Protein AF-A0A4Q7PKP4-F1 (afdb_monomer_lite)

pLDDT: mean 86.62, std 15.77, range [41.41, 98.0]

Structure (mmCIF, N/CA/C/O backbone):
data_AF-A0A4Q7PKP4-F1
#
_entry.id   AF-A0A4Q7PKP4-F1
#
loop_
_atom_site.group_PDB
_atom_site.id
_atom_site.type_symbol
_atom_site.label_atom_id
_atom_site.label_alt_id
_atom_site.label_comp_id
_atom_site.label_asym_id
_atom_site.label_entity_id
_atom_site.label_seq_id
_atom_site.pdbx_PDB_ins_code
_atom_site.Cartn_x
_atom_site.Cartn_y
_atom_site.Cartn_z
_atom_site.occupancy
_atom_site.B_iso_or_equiv
_atom_site.auth_seq_id
_atom_site.auth_comp_id
_atom_site.auth_asym_id
_atom_site.auth_atom_id
_atom_site.pdbx_PDB_model_num
ATOM 1 N N . MET A 1 1 ? 0.059 5.596 -36.712 1.00 42.56 1 MET A N 1
ATOM 2 C CA . MET A 1 1 ? 1.389 6.181 -36.390 1.00 42.56 1 MET A CA 1
ATOM 3 C C . MET A 1 1 ? 2.326 5.126 -35.815 1.00 42.56 1 MET A C 1
ATOM 5 O O . MET A 1 1 ? 3.398 4.947 -36.367 1.00 42.56 1 MET A O 1
ATOM 9 N N . LEU A 1 2 ? 1.891 4.383 -34.790 1.00 41.69 2 LEU A N 1
ATOM 10 C CA . LEU A 1 2 ? 2.571 3.177 -34.296 1.00 41.69 2 LEU A CA 1
ATOM 11 C C . LEU A 1 2 ? 2.697 2.098 -35.387 1.00 41.69 2 LEU A C 1
ATOM 13 O O . LEU A 1 2 ? 3.780 1.570 -35.583 1.00 41.69 2 LEU A O 1
ATOM 17 N N . GLU A 1 3 ? 1.641 1.893 -36.182 1.00 41.41 3 GLU A N 1
ATOM 18 C CA . GLU A 1 3 ? 1.664 1.049 -37.390 1.00 41.41 3 GLU A CA 1
ATOM 19 C C . GLU A 1 3 ? 2.780 1.418 -38.365 1.00 41.41 3 GLU A C 1
ATOM 21 O O . GLU A 1 3 ? 3.534 0.542 -38.739 1.00 41.41 3 GLU A O 1
ATOM 26 N N . ASN A 1 4 ? 2.958 2.698 -38.712 1.00 45.81 4 ASN A N 1
ATOM 27 C CA . ASN A 1 4 ? 4.001 3.122 -39.658 1.00 45.81 4 ASN A CA 1
ATOM 28 C C . ASN A 1 4 ? 5.421 2.937 -39.102 1.00 45.81 4 ASN A C 1
ATOM 30 O O . ASN A 1 4 ? 6.324 2.585 -39.850 1.00 45.81 4 ASN A O 1
ATOM 34 N N . ILE A 1 5 ? 5.614 3.158 -37.796 1.00 47.78 5 ILE A N 1
ATOM 35 C CA . ILE A 1 5 ? 6.903 2.931 -37.124 1.00 47.78 5 ILE A CA 1
ATOM 36 C C . ILE A 1 5 ? 7.214 1.438 -37.104 1.00 47.78 5 ILE A C 1
ATOM 38 O O . ILE A 1 5 ? 8.327 1.039 -37.418 1.00 47.78 5 ILE A O 1
ATOM 42 N N . LEU A 1 6 ? 6.218 0.608 -36.794 1.00 47.38 6 LEU A N 1
ATOM 43 C CA . LEU A 1 6 ? 6.346 -0.842 -36.813 1.00 47.38 6 LEU A CA 1
ATOM 44 C C . LEU A 1 6 ? 6.511 -1.391 -38.230 1.00 47.38 6 LEU A C 1
ATOM 46 O O . LEU A 1 6 ? 7.248 -2.354 -38.376 1.00 47.38 6 LEU A O 1
ATOM 50 N N . ASP A 1 7 ? 5.912 -0.774 -39.253 1.00 46.78 7 ASP A N 1
ATOM 51 C CA . ASP A 1 7 ? 6.051 -1.147 -40.667 1.00 46.78 7 ASP A CA 1
ATOM 52 C C . ASP A 1 7 ? 7.456 -0.839 -41.213 1.00 46.78 7 ASP A C 1
ATOM 54 O O . ASP A 1 7 ? 8.053 -1.689 -41.877 1.00 46.78 7 ASP A O 1
ATOM 58 N N . ASP A 1 8 ? 8.030 0.328 -40.896 1.00 43.38 8 ASP A N 1
ATOM 59 C CA . ASP A 1 8 ? 9.410 0.687 -41.279 1.00 43.38 8 ASP A CA 1
ATOM 60 C C . ASP A 1 8 ? 10.459 -0.170 -40.548 1.00 43.38 8 ASP A C 1
ATOM 62 O O . ASP A 1 8 ? 11.489 -0.552 -41.117 1.00 43.38 8 ASP A O 1
ATOM 66 N N . ILE A 1 9 ? 10.167 -0.528 -39.297 1.00 48.44 9 ILE A N 1
ATOM 67 C CA . ILE A 1 9 ? 10.961 -1.434 -38.460 1.00 48.44 9 ILE A CA 1
ATOM 68 C C . ILE A 1 9 ? 10.825 -2.887 -38.974 1.00 48.44 9 ILE A C 1
ATOM 70 O O . ILE A 1 9 ? 11.835 -3.585 -39.116 1.00 48.44 9 ILE A O 1
ATOM 74 N N . ASN A 1 10 ? 9.620 -3.318 -39.374 1.00 47.72 10 ASN A N 1
ATOM 75 C CA . ASN A 1 10 ? 9.325 -4.628 -39.978 1.00 47.72 10 ASN A CA 1
ATOM 76 C C . ASN A 1 10 ? 10.047 -4.851 -41.302 1.00 47.72 10 ASN A C 1
ATOM 78 O O . ASN A 1 10 ? 10.617 -5.919 -41.519 1.00 47.72 10 ASN A O 1
ATOM 82 N N . ARG A 1 11 ? 10.017 -3.856 -42.197 1.00 47.25 11 ARG A N 1
ATOM 83 C CA . ARG A 1 11 ? 10.524 -4.000 -43.571 1.00 47.25 11 ARG A CA 1
ATOM 84 C C . ARG A 1 11 ? 12.028 -4.247 -43.641 1.00 47.25 11 ARG A C 1
ATOM 86 O O . ARG A 1 11 ? 12.490 -4.778 -44.645 1.00 47.25 11 ARG A O 1
ATOM 93 N N . ASN A 1 12 ? 12.777 -3.905 -42.590 1.00 43.19 12 ASN A N 1
ATOM 94 C CA . ASN A 1 12 ? 14.235 -4.001 -42.597 1.00 43.19 12 ASN A CA 1
ATOM 95 C C . ASN A 1 12 ? 14.824 -5.029 -41.617 1.00 43.19 12 ASN A C 1
ATOM 97 O O . ASN A 1 12 ? 15.944 -5.479 -41.856 1.00 43.19 12 ASN A O 1
ATOM 101 N N . LEU A 1 13 ? 14.136 -5.415 -40.529 1.00 43.78 13 LEU A N 1
ATOM 102 C CA . LEU A 1 13 ? 14.801 -6.136 -39.428 1.00 43.78 13 LEU A CA 1
ATOM 103 C C . LEU A 1 13 ? 13.995 -7.240 -38.711 1.00 43.78 13 LEU A C 1
ATOM 105 O O . LEU A 1 13 ? 14.621 -8.017 -37.980 1.00 43.78 13 LEU A O 1
ATOM 109 N N . PHE A 1 14 ? 12.671 -7.373 -38.894 1.00 46.88 14 PHE A N 1
ATOM 110 C CA . PHE A 1 14 ? 11.849 -8.271 -38.058 1.00 46.88 14 PHE A CA 1
ATOM 111 C C . PHE A 1 14 ? 11.034 -9.296 -38.831 1.00 46.88 14 PHE A C 1
ATOM 113 O O . PHE A 1 14 ? 10.390 -9.004 -39.830 1.00 46.88 14 PHE A O 1
ATOM 120 N N . HIS A 1 15 ? 11.061 -10.533 -38.332 1.00 46.03 15 HIS A N 1
ATOM 121 C CA . HIS A 1 15 ? 10.101 -11.548 -38.730 1.00 46.03 15 HIS A CA 1
ATOM 122 C C . HIS A 1 15 ? 8.692 -11.097 -38.311 1.00 46.03 15 HIS A C 1
ATOM 124 O O . HIS A 1 15 ? 8.481 -10.668 -37.178 1.00 46.03 15 HIS A O 1
ATOM 130 N N . ILE A 1 16 ? 7.770 -11.244 -39.262 1.00 43.81 16 ILE A N 1
ATOM 131 C CA . ILE A 1 16 ? 6.377 -10.768 -39.372 1.00 43.81 16 ILE A CA 1
ATOM 132 C C . ILE A 1 16 ? 5.520 -10.884 -38.088 1.00 43.81 16 ILE A C 1
ATOM 134 O O . ILE A 1 16 ? 4.600 -10.100 -37.875 1.00 43.81 16 ILE A O 1
ATOM 138 N N . ASP A 1 17 ? 5.869 -11.797 -37.187 1.00 47.69 17 ASP A N 1
ATOM 139 C CA . ASP A 1 17 ? 5.036 -12.243 -36.068 1.00 47.69 17 ASP A CA 1
ATOM 140 C C . ASP A 1 17 ? 4.941 -11.242 -34.891 1.00 47.69 17 ASP A C 1
ATOM 142 O O . ASP A 1 17 ? 4.006 -11.294 -34.097 1.00 47.69 17 ASP A O 1
ATOM 146 N N . ALA A 1 18 ? 5.897 -10.314 -34.743 1.00 45.72 18 ALA A N 1
ATOM 147 C CA . ALA A 1 18 ? 5.884 -9.342 -33.639 1.00 45.72 18 ALA A CA 1
ATOM 148 C C . ALA A 1 18 ? 4.955 -8.148 -33.910 1.00 45.72 18 ALA A C 1
ATOM 150 O O . ALA A 1 18 ? 4.321 -7.643 -32.990 1.00 45.72 18 ALA A O 1
ATOM 151 N N . VAL A 1 19 ? 4.849 -7.707 -35.164 1.00 48.19 19 VAL A N 1
ATOM 152 C CA . VAL A 1 19 ? 4.048 -6.530 -35.527 1.00 48.19 19 VAL A CA 1
ATOM 153 C C . VAL A 1 19 ? 2.574 -6.870 -35.659 1.00 48.19 19 VAL A C 1
ATOM 155 O O . VAL A 1 19 ? 1.771 -6.111 -35.133 1.00 48.19 19 VAL A O 1
ATOM 158 N N . GLU A 1 20 ? 2.218 -8.038 -36.214 1.00 48.53 20 GLU A N 1
ATOM 159 C CA . GLU A 1 20 ? 0.831 -8.540 -36.179 1.00 48.53 20 GLU A CA 1
ATOM 160 C C . GLU A 1 20 ? 0.292 -8.670 -34.746 1.00 48.53 20 GLU A C 1
ATOM 162 O O . GLU A 1 20 ? -0.897 -8.469 -34.504 1.00 48.53 20 GLU A O 1
ATOM 167 N N . LYS A 1 21 ? 1.156 -8.969 -33.769 1.00 49.91 21 LYS A N 1
ATOM 168 C CA . LYS A 1 21 ? 0.764 -9.039 -32.352 1.00 49.91 21 LYS A CA 1
ATOM 169 C C . LYS A 1 21 ? 0.578 -7.659 -31.716 1.00 49.91 21 LYS A C 1
ATOM 171 O O . LYS A 1 21 ? -0.221 -7.528 -30.798 1.00 49.91 21 LYS A O 1
ATOM 176 N N . ILE A 1 22 ? 1.258 -6.621 -32.207 1.00 49.16 22 ILE A N 1
ATOM 177 C CA . ILE A 1 22 ? 1.140 -5.254 -31.672 1.00 49.16 22 ILE A CA 1
ATOM 178 C C . ILE A 1 22 ? -0.080 -4.522 -32.257 1.00 49.16 22 ILE A C 1
ATOM 180 O O . ILE A 1 22 ? -0.744 -3.773 -31.543 1.00 49.16 22 ILE A O 1
ATOM 184 N N . THR A 1 23 ? -0.417 -4.750 -33.530 1.00 48.06 23 THR A N 1
ATOM 185 C CA . THR A 1 23 ? -1.567 -4.108 -34.197 1.00 48.06 23 THR A CA 1
ATOM 186 C C . THR A 1 23 ? -2.924 -4.697 -33.819 1.00 48.06 23 THR A C 1
ATOM 188 O O . THR A 1 23 ? -3.922 -3.984 -33.866 1.00 48.06 23 THR A O 1
ATOM 191 N N . ASN A 1 24 ? -2.980 -5.957 -33.381 1.00 52.06 24 ASN A N 1
ATOM 192 C CA . ASN A 1 24 ? -4.239 -6.649 -33.074 1.00 52.06 24 ASN A CA 1
ATOM 193 C C . ASN A 1 24 ? -4.776 -6.440 -31.639 1.00 52.06 24 ASN A C 1
ATOM 195 O O . ASN A 1 24 ? -5.682 -7.157 -31.221 1.00 52.06 24 ASN A O 1
ATOM 199 N N . GLY A 1 25 ? -4.272 -5.450 -30.891 1.00 44.16 25 GLY A N 1
ATOM 200 C CA . GLY A 1 25 ? -4.899 -5.000 -29.638 1.00 44.16 25 GLY A CA 1
ATOM 201 C C . GLY A 1 25 ? -4.721 -5.931 -28.432 1.00 44.16 25 GLY A C 1
ATOM 202 O O . GLY A 1 25 ? -5.681 -6.163 -27.699 1.00 44.16 25 GLY A O 1
ATOM 203 N N . TYR A 1 26 ? -3.512 -6.452 -28.212 1.00 48.66 26 TYR A N 1
ATOM 204 C CA . TYR A 1 26 ? -3.205 -7.263 -27.029 1.00 48.66 26 TYR A CA 1
ATOM 205 C C . TYR A 1 26 ? -3.009 -6.433 -25.748 1.00 48.66 26 TYR A C 1
ATOM 207 O O . TYR A 1 26 ? -2.655 -5.251 -25.773 1.00 48.66 26 TYR A O 1
ATOM 215 N N . THR A 1 27 ? -3.278 -7.093 -24.625 1.00 49.28 27 THR A N 1
ATOM 216 C CA . THR A 1 27 ? -3.217 -6.590 -23.249 1.00 49.28 27 THR A CA 1
ATOM 217 C C . THR A 1 27 ? -1.798 -6.727 -22.667 1.00 49.28 27 THR A C 1
ATOM 219 O O . THR A 1 27 ? -0.881 -7.219 -23.319 1.00 49.28 27 THR A O 1
ATOM 222 N N . GLU A 1 28 ? -1.552 -6.211 -21.460 1.00 52.41 28 GLU A N 1
ATOM 223 C CA . GLU A 1 28 ? -0.231 -6.289 -20.812 1.00 52.41 28 GLU A CA 1
ATOM 224 C C . GLU A 1 28 ? 0.327 -7.733 -20.772 1.00 52.41 28 GLU A C 1
ATOM 226 O O . GLU A 1 28 ? -0.380 -8.660 -20.390 1.00 52.41 28 GLU A O 1
ATOM 231 N N . ASN A 1 29 ? 1.631 -7.893 -21.054 1.00 56.25 29 ASN A N 1
ATOM 232 C CA . ASN A 1 29 ? 2.425 -9.137 -20.929 1.00 56.25 29 ASN A CA 1
ATOM 233 C C . ASN A 1 29 ? 2.227 -10.245 -21.990 1.00 56.25 29 ASN A C 1
ATOM 235 O O . ASN A 1 29 ? 2.576 -11.397 -21.732 1.00 56.25 29 ASN A O 1
ATOM 239 N N . ASP A 1 30 ? 1.765 -9.928 -23.198 1.00 63.66 30 ASP A N 1
ATOM 240 C CA . ASP A 1 30 ? 1.517 -10.935 -24.245 1.00 63.66 30 ASP A CA 1
ATOM 241 C C . ASP A 1 30 ? 2.736 -11.263 -25.150 1.00 63.66 30 ASP A C 1
ATOM 243 O O . ASP A 1 30 ? 2.727 -12.256 -25.885 1.00 63.66 30 ASP A O 1
ATOM 247 N N . LEU A 1 31 ? 3.829 -10.487 -25.091 1.00 70.69 31 LEU A N 1
ATOM 248 C CA . LEU A 1 31 ? 5.013 -10.674 -25.947 1.00 70.69 31 LEU A CA 1
ATOM 249 C C . LEU A 1 31 ? 6.228 -11.218 -25.175 1.00 70.69 31 LEU A C 1
ATOM 251 O O . LEU A 1 31 ? 6.932 -10.477 -24.491 1.00 70.69 31 LEU A O 1
ATOM 255 N N . LYS A 1 32 ? 6.555 -12.503 -25.355 1.00 78.94 32 LYS A N 1
ATOM 256 C CA . LYS A 1 32 ? 7.848 -13.066 -24.925 1.00 78.94 32 LYS A CA 1
ATOM 257 C C . LYS A 1 32 ? 8.880 -12.944 -26.047 1.00 78.94 32 LYS A C 1
ATOM 259 O O . LYS A 1 32 ? 8.888 -13.755 -26.972 1.00 78.94 32 LYS A O 1
ATOM 264 N N . ALA A 1 33 ? 9.744 -11.936 -25.970 1.00 76.25 33 ALA A N 1
ATOM 265 C CA . ALA A 1 33 ? 10.827 -11.746 -26.931 1.00 76.25 33 ALA A CA 1
ATOM 266 C C . ALA A 1 33 ? 12.102 -12.469 -26.470 1.00 76.25 33 ALA A C 1
ATOM 268 O O . ALA A 1 33 ? 12.463 -12.427 -25.297 1.00 76.25 33 ALA A O 1
ATOM 269 N N . ASP A 1 34 ? 12.820 -13.101 -27.404 1.00 78.81 34 ASP A N 1
ATOM 270 C CA . ASP A 1 34 ? 14.169 -13.615 -27.136 1.00 78.81 34 ASP A CA 1
ATOM 271 C C . ASP A 1 34 ? 15.089 -12.434 -26.747 1.00 78.81 34 ASP A C 1
ATOM 273 O O . ASP A 1 34 ? 15.166 -11.462 -27.507 1.00 78.81 34 ASP A O 1
ATOM 277 N N . PRO A 1 35 ? 15.837 -12.491 -25.629 1.00 82.00 35 PRO A N 1
ATOM 278 C CA . PRO A 1 35 ? 16.812 -11.458 -25.274 1.00 82.00 35 PRO A CA 1
ATOM 279 C C . PRO A 1 35 ? 17.798 -11.096 -26.402 1.00 82.00 35 PRO A C 1
ATOM 281 O O . PRO A 1 35 ? 18.243 -9.948 -26.512 1.00 82.00 35 PRO A O 1
ATOM 284 N N . LYS A 1 36 ? 18.127 -12.042 -27.295 1.00 81.62 36 LYS A N 1
ATOM 285 C CA . LYS A 1 36 ? 18.949 -11.778 -28.492 1.00 81.62 36 LYS A CA 1
ATOM 286 C C . LYS A 1 36 ? 18.253 -10.847 -29.480 1.00 81.62 36 LYS A C 1
ATOM 288 O O . LYS A 1 36 ? 18.926 -10.057 -30.143 1.00 81.62 36 LYS A O 1
ATOM 293 N N . LEU A 1 37 ? 16.931 -10.943 -29.595 1.00 81.69 37 LEU A N 1
ATOM 294 C CA . LEU A 1 37 ? 16.124 -10.066 -30.435 1.00 81.69 37 LEU A CA 1
ATOM 295 C C . LEU A 1 37 ? 16.118 -8.641 -29.874 1.00 81.69 37 LEU A C 1
ATOM 297 O O . LEU A 1 37 ? 16.380 -7.707 -30.625 1.00 81.69 37 LEU A O 1
ATOM 301 N N . ILE A 1 38 ? 15.963 -8.482 -28.555 1.00 87.38 38 ILE A N 1
ATOM 302 C CA . ILE A 1 38 ? 16.059 -7.168 -27.894 1.00 87.38 38 ILE A CA 1
ATOM 303 C C . ILE A 1 38 ? 17.416 -6.523 -28.165 1.00 87.38 38 ILE A C 1
ATOM 305 O O . ILE A 1 38 ? 17.491 -5.346 -28.504 1.00 87.38 38 ILE A O 1
ATOM 309 N N . LYS A 1 39 ? 18.505 -7.292 -28.090 1.00 85.50 39 LYS A N 1
ATOM 310 C CA . LYS A 1 39 ? 19.841 -6.772 -28.407 1.00 85.50 39 LYS A CA 1
ATOM 311 C C . LYS A 1 39 ? 19.939 -6.261 -29.849 1.00 85.50 39 LYS A C 1
ATOM 313 O O . LYS A 1 39 ? 20.564 -5.230 -30.085 1.00 85.50 39 LYS A O 1
ATOM 318 N N . LYS A 1 40 ? 19.308 -6.947 -30.808 1.00 83.75 40 LYS A N 1
ATOM 319 C CA . LYS A 1 40 ? 19.220 -6.468 -32.199 1.00 83.75 40 LYS A CA 1
ATOM 320 C C . LYS A 1 40 ? 18.389 -5.186 -32.303 1.00 83.75 40 LYS A C 1
ATOM 322 O O . LYS A 1 40 ? 18.810 -4.277 -33.009 1.00 83.75 40 LYS A O 1
ATOM 327 N N . TRP A 1 41 ? 17.269 -5.095 -31.581 1.00 86.06 41 TRP A N 1
ATOM 328 C CA . TRP A 1 41 ? 16.423 -3.891 -31.517 1.00 86.06 41 TRP A CA 1
ATOM 329 C C . TRP A 1 41 ? 17.198 -2.695 -30.988 1.00 86.06 41 TRP A C 1
ATOM 331 O O . TRP A 1 41 ? 17.222 -1.652 -31.630 1.00 86.06 41 TRP A O 1
ATOM 341 N N . ILE A 1 42 ? 17.909 -2.880 -29.877 1.00 89.44 42 ILE A N 1
ATOM 342 C CA . ILE A 1 42 ? 18.779 -1.865 -29.283 1.00 89.44 42 ILE A CA 1
ATOM 343 C C . ILE A 1 42 ? 19.791 -1.346 -30.312 1.00 89.44 42 ILE A C 1
ATOM 345 O O . ILE A 1 42 ? 19.918 -0.140 -30.495 1.00 89.44 42 ILE A O 1
ATOM 349 N N . ILE A 1 43 ? 20.487 -2.242 -31.022 1.00 86.12 43 ILE A N 1
ATOM 350 C CA . ILE A 1 43 ? 21.485 -1.845 -32.028 1.00 86.12 43 ILE A CA 1
ATOM 351 C C . ILE A 1 43 ? 20.835 -1.073 -33.183 1.00 86.12 43 ILE A C 1
ATOM 353 O O . ILE A 1 43 ? 21.390 -0.070 -33.620 1.00 86.12 43 ILE A O 1
ATOM 357 N N . ALA A 1 44 ? 19.678 -1.530 -33.665 1.00 82.38 44 ALA A N 1
ATOM 358 C CA . ALA A 1 44 ? 18.980 -0.917 -34.792 1.00 82.38 44 ALA A CA 1
ATOM 359 C C . ALA A 1 44 ? 18.380 0.457 -34.463 1.00 82.38 44 ALA A C 1
ATOM 361 O O . ALA A 1 44 ? 18.356 1.342 -35.314 1.00 82.38 44 ALA A O 1
ATOM 362 N N . LEU A 1 45 ? 17.887 0.634 -33.238 1.00 83.06 45 LEU A N 1
ATOM 363 C CA . LEU A 1 45 ? 17.213 1.858 -32.807 1.00 83.06 45 LEU A CA 1
ATOM 364 C C . LEU A 1 45 ? 18.179 2.920 -32.297 1.00 83.06 45 LEU A C 1
ATOM 366 O O . LEU A 1 45 ? 17.797 4.091 -32.211 1.00 83.06 45 LEU A O 1
ATOM 370 N N . LYS A 1 46 ? 19.419 2.543 -31.983 1.00 78.38 46 LYS A N 1
ATOM 371 C CA . LYS A 1 46 ? 20.430 3.473 -31.494 1.00 78.38 46 LYS A CA 1
ATOM 372 C C . LYS A 1 46 ? 20.626 4.616 -32.491 1.00 78.38 46 LYS A C 1
ATOM 374 O O . LYS A 1 46 ? 20.971 4.392 -33.648 1.00 78.38 46 LYS A O 1
ATOM 379 N N . ASN A 1 47 ? 20.436 5.849 -32.023 1.00 75.81 47 ASN A N 1
ATOM 380 C CA . ASN A 1 47 ? 20.503 7.079 -32.825 1.00 75.81 47 ASN A CA 1
ATOM 381 C C . ASN A 1 47 ? 19.446 7.199 -33.945 1.00 75.81 47 ASN A C 1
ATOM 383 O O . ASN A 1 47 ? 19.580 8.062 -34.809 1.00 75.81 47 ASN A O 1
ATOM 387 N N . SER A 1 48 ? 18.386 6.385 -33.935 1.00 77.38 48 SER A N 1
ATOM 388 C CA . SER A 1 48 ? 17.296 6.474 -34.926 1.00 77.38 48 SER A CA 1
ATOM 389 C C . SER A 1 48 ? 16.377 7.688 -34.728 1.00 77.38 48 SER A C 1
ATOM 391 O O . SER A 1 48 ? 15.589 8.017 -35.609 1.00 77.38 48 SER A O 1
ATOM 393 N N . GLY A 1 49 ? 16.418 8.324 -33.551 1.00 77.12 49 GLY A N 1
ATOM 394 C CA . GLY A 1 49 ? 15.455 9.353 -33.140 1.00 77.12 49 GLY A CA 1
ATOM 395 C C . GLY A 1 49 ? 14.064 8.812 -32.775 1.00 77.12 49 GLY A C 1
ATOM 396 O O . GLY A 1 49 ? 13.247 9.565 -32.259 1.00 77.12 49 GLY A O 1
ATOM 397 N N . GLN A 1 50 ? 13.800 7.517 -32.989 1.00 78.94 50 GLN A N 1
ATOM 398 C CA . GLN A 1 50 ? 12.519 6.855 -32.695 1.00 78.94 50 GLN A CA 1
ATOM 399 C C . GLN A 1 50 ? 12.583 5.942 -31.463 1.00 78.94 50 GLN A C 1
ATOM 401 O O . GLN A 1 50 ? 11.595 5.313 -31.091 1.00 78.94 50 GLN A O 1
ATOM 406 N N . GLU A 1 51 ? 13.749 5.863 -30.826 1.00 82.94 51 GLU A N 1
ATOM 407 C CA . GLU A 1 51 ? 14.049 4.918 -29.755 1.00 82.94 51 GLU A CA 1
ATOM 408 C C . GLU A 1 51 ? 13.069 5.002 -28.577 1.00 82.94 51 GLU A C 1
ATOM 410 O O . GLU A 1 51 ? 12.496 3.992 -28.172 1.00 82.94 51 GLU A O 1
ATOM 415 N N . GLU A 1 52 ? 12.846 6.202 -28.044 1.00 84.06 52 GLU A N 1
ATOM 416 C CA . GLU A 1 52 ? 11.957 6.402 -26.899 1.00 84.06 52 GLU A CA 1
ATOM 417 C C . GLU A 1 52 ? 10.508 6.028 -27.240 1.00 84.06 52 GLU A C 1
ATOM 419 O O . GLU A 1 52 ? 9.854 5.310 -26.482 1.00 84.06 52 GLU A O 1
ATOM 424 N N . GLN A 1 53 ? 10.024 6.447 -28.414 1.00 81.50 53 GLN A N 1
ATOM 425 C CA . GLN A 1 53 ? 8.677 6.123 -28.878 1.00 81.50 53 GLN A CA 1
ATOM 426 C C . GLN A 1 53 ? 8.489 4.613 -29.060 1.00 81.50 53 GLN A C 1
ATOM 428 O O . GLN A 1 53 ? 7.456 4.072 -28.664 1.00 81.50 53 GLN A O 1
ATOM 433 N N . PHE A 1 54 ? 9.485 3.930 -29.627 1.00 84.62 54 PHE A N 1
ATOM 434 C CA . PHE A 1 54 ? 9.451 2.484 -29.800 1.00 84.62 54 PHE A CA 1
ATOM 435 C C . PHE A 1 54 ? 9.405 1.761 -28.451 1.00 84.62 54 PHE A C 1
ATOM 437 O O . PHE A 1 54 ? 8.506 0.954 -28.214 1.00 84.62 54 PHE A O 1
ATOM 444 N N . TRP A 1 55 ? 10.330 2.065 -27.536 1.00 89.38 55 TRP A N 1
ATOM 445 C CA . TRP A 1 55 ? 10.404 1.359 -26.255 1.00 89.38 55 TRP A CA 1
ATOM 446 C C . TRP A 1 55 ? 9.197 1.627 -25.362 1.00 89.38 55 TRP A C 1
ATOM 448 O O . TRP A 1 55 ? 8.722 0.705 -24.698 1.00 89.38 55 TRP A O 1
ATOM 458 N N . ASN A 1 56 ? 8.645 2.842 -25.394 1.00 84.69 56 ASN A N 1
ATOM 459 C CA . ASN A 1 56 ? 7.422 3.158 -24.661 1.00 84.69 56 ASN A CA 1
ATOM 460 C C . ASN A 1 56 ? 6.206 2.385 -25.187 1.00 84.69 56 ASN A C 1
ATOM 462 O O . ASN A 1 56 ? 5.314 2.084 -24.402 1.00 84.69 56 ASN A O 1
ATOM 466 N N . ALA A 1 57 ? 6.183 2.018 -26.470 1.00 82.62 57 ALA A N 1
ATOM 467 C CA . ALA A 1 57 ? 5.124 1.182 -27.026 1.00 82.62 57 ALA A CA 1
ATOM 468 C C . ALA A 1 57 ? 5.341 -0.318 -26.776 1.00 82.62 57 ALA A C 1
ATOM 470 O O . ALA A 1 57 ? 4.384 -1.049 -26.535 1.00 82.62 57 ALA A O 1
ATOM 471 N N . VAL A 1 58 ? 6.591 -0.784 -26.836 1.00 85.31 58 VAL A N 1
ATOM 472 C CA . VAL A 1 58 ? 6.897 -2.221 -26.838 1.00 85.31 58 VAL A CA 1
ATOM 473 C C . VAL A 1 58 ? 7.114 -2.781 -25.431 1.00 85.31 58 VAL A C 1
ATOM 475 O O . VAL A 1 58 ? 6.635 -3.869 -25.131 1.00 85.31 58 VAL A O 1
ATOM 478 N N . ILE A 1 59 ? 7.772 -2.060 -24.518 1.00 91.38 59 ILE A N 1
ATOM 479 C CA . ILE A 1 59 ? 8.032 -2.569 -23.156 1.00 91.38 59 ILE A CA 1
ATOM 480 C C . ILE A 1 59 ? 6.745 -2.947 -22.399 1.00 91.38 59 ILE A C 1
ATOM 482 O O . ILE A 1 59 ? 6.740 -4.018 -21.786 1.00 91.38 59 ILE A O 1
ATOM 486 N N . PRO A 1 60 ? 5.647 -2.160 -22.427 1.00 88.75 60 PRO A N 1
ATOM 487 C CA . PRO A 1 60 ? 4.425 -2.489 -21.684 1.00 88.75 60 PRO A CA 1
ATOM 488 C C . PRO A 1 60 ? 3.796 -3.838 -22.051 1.00 88.75 60 PRO A C 1
ATOM 490 O O . PRO A 1 60 ? 3.216 -4.498 -21.190 1.00 88.75 60 PRO A O 1
ATOM 493 N N . ILE A 1 61 ? 3.956 -4.291 -23.293 1.00 83.75 61 ILE A N 1
ATOM 494 C CA . ILE A 1 61 ? 3.402 -5.567 -23.767 1.00 83.75 61 ILE A CA 1
ATOM 495 C C . ILE A 1 61 ? 4.382 -6.740 -23.623 1.00 83.75 61 ILE A C 1
ATOM 497 O O . ILE A 1 61 ? 3.983 -7.891 -23.766 1.00 83.75 61 ILE A O 1
ATOM 501 N N . MET A 1 62 ? 5.658 -6.483 -23.321 1.00 86.31 62 MET A N 1
ATOM 502 C CA . MET A 1 62 ? 6.664 -7.536 -23.164 1.00 86.31 62 MET A CA 1
ATOM 503 C C . MET A 1 62 ? 6.571 -8.237 -21.812 1.00 86.31 62 MET A C 1
ATOM 505 O O . MET A 1 62 ? 6.336 -7.587 -20.797 1.00 86.31 62 MET A O 1
ATOM 509 N N . THR A 1 63 ? 6.824 -9.542 -21.771 1.00 88.69 63 THR A N 1
ATOM 510 C CA . THR A 1 63 ? 6.980 -10.275 -20.506 1.00 88.69 63 THR A CA 1
ATOM 511 C C . THR A 1 63 ? 8.315 -9.951 -19.842 1.00 88.69 63 THR A C 1
ATOM 513 O O . THR A 1 63 ? 9.314 -9.704 -20.523 1.00 88.69 63 THR A O 1
ATOM 516 N N . GLU A 1 64 ? 8.362 -10.012 -18.511 1.00 90.12 64 GLU A N 1
ATOM 517 C CA . GLU A 1 64 ? 9.571 -9.750 -17.723 1.00 90.12 64 GLU A CA 1
ATOM 518 C C . GLU A 1 64 ? 10.742 -10.667 -18.103 1.00 90.12 64 GLU A C 1
ATOM 520 O O . GLU A 1 64 ? 11.883 -10.213 -18.165 1.00 90.12 64 GLU A O 1
ATOM 525 N N . ASP A 1 65 ? 10.447 -11.927 -18.437 1.00 88.88 65 ASP A N 1
ATOM 526 C CA . ASP A 1 65 ? 11.409 -12.932 -18.914 1.00 88.88 65 ASP A CA 1
ATOM 527 C C . ASP A 1 65 ? 12.155 -12.519 -20.190 1.00 88.88 65 ASP A C 1
ATOM 529 O O . ASP A 1 65 ? 13.180 -13.112 -20.533 1.00 88.88 65 ASP A O 1
ATOM 533 N N . SER A 1 66 ? 11.621 -11.548 -20.933 1.00 88.88 66 SER A N 1
ATOM 534 C CA . SER A 1 66 ? 12.253 -11.063 -22.157 1.00 88.88 66 SER A CA 1
ATOM 535 C C . SER A 1 66 ? 13.517 -10.255 -21.847 1.00 88.88 66 SER A C 1
ATOM 537 O O . SER A 1 66 ? 14.441 -10.214 -22.659 1.00 88.88 66 SER A O 1
ATOM 539 N N . PHE A 1 67 ? 13.592 -9.621 -20.675 1.00 92.38 67 PHE A N 1
ATOM 540 C CA . PHE A 1 67 ? 14.657 -8.680 -20.345 1.00 92.38 67 PHE A CA 1
ATOM 541 C C . PHE A 1 67 ? 15.865 -9.377 -19.707 1.00 92.38 67 PHE A C 1
ATOM 543 O O . PHE A 1 67 ? 15.804 -9.891 -18.591 1.00 92.38 67 PHE A O 1
ATOM 550 N N . SER A 1 68 ? 17.006 -9.343 -20.397 1.00 93.25 68 SER A N 1
ATOM 551 C CA . SER A 1 68 ? 18.302 -9.720 -19.822 1.00 93.25 68 SER A CA 1
ATOM 552 C C . SER A 1 68 ? 18.925 -8.573 -19.022 1.00 93.25 68 SER A C 1
ATOM 554 O O . SER A 1 68 ? 18.577 -7.407 -19.224 1.00 93.25 68 SER A O 1
ATOM 556 N N . GLU A 1 69 ? 19.915 -8.892 -18.180 1.00 94.62 69 GLU A N 1
ATOM 557 C CA . GLU A 1 69 ? 20.707 -7.890 -17.451 1.00 94.62 69 GLU A CA 1
ATOM 558 C C . GLU A 1 69 ? 21.299 -6.828 -18.401 1.00 94.62 69 GLU A C 1
ATOM 560 O O . GLU A 1 69 ? 21.138 -5.638 -18.149 1.00 94.62 69 GLU A O 1
ATOM 565 N N . ASP A 1 70 ? 21.866 -7.246 -19.543 1.00 93.88 70 ASP A N 1
ATOM 566 C CA . ASP A 1 70 ? 22.407 -6.343 -20.573 1.00 93.88 70 ASP A CA 1
ATOM 567 C C . ASP A 1 70 ? 21.354 -5.354 -21.101 1.00 93.88 70 ASP A C 1
ATOM 569 O O . ASP A 1 70 ? 21.645 -4.173 -21.301 1.00 93.88 70 ASP A O 1
ATOM 573 N N . SER A 1 71 ? 20.125 -5.827 -21.348 1.00 94.12 71 SER A N 1
ATOM 574 C CA . SER A 1 71 ? 19.049 -4.966 -21.853 1.00 94.12 71 SER A CA 1
ATOM 575 C C . SER A 1 71 ? 18.559 -3.983 -20.790 1.00 94.12 71 SER A C 1
ATOM 577 O O . SER A 1 71 ? 18.348 -2.811 -21.088 1.00 94.12 71 SER A O 1
ATOM 579 N N . LEU A 1 72 ? 18.455 -4.419 -19.533 1.00 96.31 72 LEU A N 1
ATOM 580 C CA . LEU A 1 72 ? 18.038 -3.561 -18.425 1.00 96.31 72 LEU A CA 1
ATOM 581 C C . LEU A 1 72 ? 19.089 -2.492 -18.107 1.00 96.31 72 LEU A C 1
ATOM 583 O O . LEU A 1 72 ? 18.733 -1.330 -17.902 1.00 96.31 72 LEU A O 1
ATOM 587 N N . ASP A 1 73 ? 20.377 -2.844 -18.128 1.00 95.75 73 ASP A N 1
ATOM 588 C CA . ASP A 1 73 ? 21.457 -1.862 -17.986 1.00 95.75 73 ASP A CA 1
ATOM 589 C C . ASP A 1 73 ? 21.478 -0.871 -19.160 1.00 95.75 73 ASP A C 1
ATOM 591 O O . ASP A 1 73 ? 21.723 0.321 -18.948 1.00 95.75 73 ASP A O 1
ATOM 595 N N . TYR A 1 74 ? 21.166 -1.315 -20.383 1.00 94.38 74 TYR A N 1
ATOM 596 C CA . TYR A 1 74 ? 21.006 -0.414 -21.525 1.00 94.38 74 TYR A CA 1
ATOM 597 C C . TYR A 1 74 ? 19.906 0.625 -21.278 1.00 94.38 74 TYR A C 1
ATOM 599 O O . TYR A 1 74 ? 20.188 1.826 -21.320 1.00 94.38 74 TYR A O 1
ATOM 607 N N . PHE A 1 75 ? 18.689 0.175 -20.957 1.00 94.88 75 PHE A N 1
ATOM 608 C CA . PHE A 1 75 ? 17.545 1.061 -20.726 1.00 94.88 75 PHE A CA 1
ATOM 609 C C . PHE A 1 75 ? 17.826 2.081 -19.621 1.00 94.88 75 PHE A C 1
ATOM 611 O O . PHE A 1 75 ? 17.573 3.272 -19.792 1.00 94.88 75 PHE A O 1
ATOM 618 N N . LEU A 1 76 ? 18.444 1.642 -18.521 1.00 95.31 76 LEU A N 1
ATOM 619 C CA . LEU A 1 76 ? 18.785 2.514 -17.398 1.00 95.31 76 LEU A CA 1
ATOM 620 C C . LEU A 1 76 ? 19.901 3.514 -17.714 1.00 95.31 76 LEU A C 1
ATOM 622 O O . LEU A 1 76 ? 19.797 4.679 -17.330 1.00 95.31 76 LEU A O 1
ATOM 626 N N . SER A 1 77 ? 20.962 3.085 -18.402 1.00 94.19 77 SER A N 1
ATOM 627 C CA . SER A 1 77 ? 22.089 3.966 -18.751 1.00 94.19 77 SER A CA 1
ATOM 628 C C . SER A 1 77 ? 21.700 5.037 -19.769 1.00 94.19 77 SER A C 1
ATOM 630 O O . SER A 1 77 ? 22.190 6.163 -19.683 1.00 94.19 77 SER A O 1
ATOM 632 N N . HIS A 1 78 ? 20.782 4.711 -20.680 1.00 91.94 78 HIS A N 1
ATOM 633 C CA . HIS A 1 78 ? 20.297 5.621 -21.719 1.00 91.94 78 HIS A CA 1
ATOM 634 C C . HIS A 1 78 ? 18.988 6.327 -21.327 1.00 91.94 78 HIS A C 1
ATOM 636 O O . HIS A 1 78 ? 18.539 7.215 -22.043 1.00 91.94 78 HIS A O 1
ATOM 642 N N . LYS A 1 79 ? 18.408 5.982 -20.168 1.00 93.56 79 LYS A N 1
ATOM 643 C CA . LYS A 1 79 ? 17.153 6.529 -19.622 1.00 93.56 79 LYS A CA 1
ATOM 644 C C . LYS A 1 79 ? 15.950 6.396 -20.566 1.00 93.56 79 LYS A C 1
ATOM 646 O O . LYS A 1 79 ? 15.077 7.257 -20.576 1.00 93.56 79 LYS A O 1
ATOM 651 N N . VAL A 1 80 ? 15.890 5.315 -21.337 1.00 91.56 80 VAL A N 1
ATOM 652 C CA . VAL A 1 80 ? 14.809 5.045 -22.300 1.00 91.56 80 VAL A CA 1
ATOM 653 C C . VAL A 1 80 ? 13.904 3.934 -21.779 1.00 91.56 80 VAL A C 1
ATOM 655 O O . VAL A 1 80 ? 14.381 2.937 -21.242 1.00 91.56 80 VAL A O 1
ATOM 658 N N . GLY A 1 81 ? 12.585 4.109 -21.892 1.00 91.06 81 GLY A N 1
ATOM 659 C CA . GLY A 1 81 ? 11.616 3.101 -21.452 1.00 91.06 81 GLY A CA 1
ATOM 660 C C . GLY A 1 81 ? 11.580 2.835 -19.938 1.00 91.06 81 GLY A C 1
ATOM 661 O O . GLY A 1 81 ? 10.888 1.917 -19.502 1.00 91.06 81 GLY A O 1
ATOM 662 N N . CYS A 1 82 ? 12.301 3.617 -19.120 1.00 95.50 82 CYS A N 1
ATOM 663 C CA . CYS A 1 82 ? 12.400 3.410 -17.671 1.00 95.50 82 CYS A CA 1
ATOM 664 C C . CYS A 1 82 ? 11.045 3.487 -16.961 1.00 95.50 82 CYS A C 1
ATOM 666 O O . CYS A 1 82 ? 10.797 2.692 -16.061 1.00 95.50 82 CYS A O 1
ATOM 668 N N . ILE A 1 83 ? 10.170 4.407 -17.379 1.00 94.62 83 ILE A N 1
ATOM 669 C CA . ILE A 1 83 ? 8.804 4.506 -16.850 1.00 94.62 83 ILE A CA 1
ATOM 670 C C . ILE A 1 83 ? 8.088 3.177 -17.098 1.00 94.62 83 ILE A C 1
ATOM 672 O O . ILE A 1 83 ? 7.713 2.500 -16.150 1.00 94.62 83 ILE A O 1
ATOM 676 N N . SER A 1 84 ? 8.018 2.716 -18.349 1.00 93.62 84 SER A N 1
ATOM 677 C CA . SER A 1 84 ? 7.391 1.436 -18.701 1.00 93.62 84 SER A CA 1
ATOM 678 C C . SER A 1 84 ? 7.980 0.240 -17.938 1.00 93.62 84 SER A C 1
ATOM 680 O O . SER A 1 84 ? 7.236 -0.643 -17.517 1.00 93.62 84 SER A O 1
ATOM 682 N N . LEU A 1 85 ? 9.297 0.214 -17.701 1.00 95.94 85 LEU A N 1
ATOM 683 C CA . LEU A 1 85 ? 9.953 -0.828 -16.898 1.00 95.94 85 LEU A CA 1
ATOM 684 C C . LEU A 1 85 ? 9.596 -0.759 -15.409 1.00 95.94 85 LEU A C 1
ATOM 686 O O . LEU A 1 85 ? 9.514 -1.800 -14.758 1.00 95.94 85 LEU A O 1
ATOM 690 N N . ALA A 1 86 ? 9.375 0.432 -14.848 1.00 96.69 86 ALA A N 1
ATOM 691 C CA . ALA A 1 86 ? 8.959 0.594 -13.453 1.00 96.69 86 ALA A CA 1
ATOM 692 C C . ALA A 1 86 ? 7.588 -0.049 -13.180 1.00 96.69 86 ALA A C 1
ATOM 694 O O . ALA A 1 86 ? 7.316 -0.498 -12.065 1.00 96.69 86 ALA A O 1
ATOM 695 N N . HIS A 1 87 ? 6.755 -0.166 -14.219 1.00 94.06 87 HIS A N 1
ATOM 696 C CA . HIS A 1 87 ? 5.471 -0.866 -14.188 1.00 94.06 87 HIS A CA 1
ATOM 697 C C . HIS A 1 87 ? 5.587 -2.385 -14.412 1.00 94.06 87 HIS A C 1
ATOM 699 O O . HIS A 1 87 ? 4.566 -3.061 -14.461 1.00 94.06 87 HIS A O 1
ATOM 705 N N . LYS A 1 88 ? 6.788 -2.964 -14.503 1.00 93.31 88 LYS A N 1
ATOM 706 C CA . LYS A 1 88 ? 6.982 -4.418 -14.651 1.00 93.31 88 LYS A CA 1
ATOM 707 C C . LYS A 1 88 ? 7.306 -5.111 -13.332 1.00 93.31 88 LYS A C 1
ATOM 709 O O . LYS A 1 88 ? 7.853 -4.508 -12.408 1.00 93.31 88 LYS A O 1
ATOM 714 N N . ASN A 1 89 ? 7.016 -6.408 -13.227 1.00 92.69 89 ASN A N 1
ATOM 715 C CA . ASN A 1 89 ? 7.330 -7.217 -12.044 1.00 92.69 89 ASN A CA 1
ATOM 716 C C . ASN A 1 89 ? 8.810 -7.664 -12.008 1.00 92.69 89 ASN A C 1
ATOM 718 O O . ASN A 1 89 ? 9.122 -8.837 -11.810 1.00 92.69 89 ASN A O 1
ATOM 722 N N . LEU A 1 90 ? 9.742 -6.728 -12.198 1.00 95.50 90 LEU A N 1
ATOM 723 C CA . LEU A 1 90 ? 11.177 -7.014 -12.308 1.00 95.50 90 LEU A CA 1
ATOM 724 C C . LEU A 1 90 ? 11.809 -7.432 -10.964 1.00 95.50 90 LEU A C 1
ATOM 726 O O . LEU A 1 90 ? 11.277 -7.112 -9.895 1.00 95.50 90 LEU A O 1
ATOM 730 N N . PRO A 1 91 ? 12.981 -8.095 -10.968 1.00 95.31 91 PRO A N 1
ATOM 731 C CA . PRO A 1 91 ? 13.733 -8.374 -9.745 1.00 95.31 91 PRO A CA 1
ATOM 732 C C . PRO A 1 91 ? 14.048 -7.110 -8.924 1.00 95.31 91 PRO A C 1
ATOM 734 O O . PRO A 1 91 ? 14.268 -6.031 -9.475 1.00 95.31 91 PRO A O 1
ATOM 737 N N . ASP A 1 92 ? 14.146 -7.248 -7.597 1.00 95.56 92 ASP A N 1
ATOM 738 C CA . ASP A 1 92 ? 14.370 -6.139 -6.649 1.00 95.56 92 ASP A CA 1
ATOM 739 C C . ASP A 1 92 ? 15.532 -5.215 -7.022 1.00 95.56 92 ASP A C 1
ATOM 741 O O . ASP A 1 92 ? 15.445 -4.001 -6.837 1.00 95.56 92 ASP A O 1
ATOM 745 N N . LYS A 1 93 ? 16.635 -5.789 -7.524 1.00 95.81 93 LYS A N 1
ATOM 746 C CA . LYS A 1 93 ? 17.821 -5.044 -7.975 1.00 95.81 93 LYS A CA 1
ATOM 747 C C . LYS A 1 93 ? 17.439 -3.967 -8.991 1.00 95.81 93 LYS A C 1
ATOM 749 O O . LYS A 1 93 ? 17.965 -2.859 -8.924 1.00 95.81 93 LYS A O 1
ATOM 754 N N . TRP A 1 94 ? 16.532 -4.295 -9.906 1.00 97.38 94 TRP A N 1
ATOM 755 C CA . TRP A 1 94 ? 16.101 -3.423 -10.992 1.00 97.38 94 TRP A CA 1
ATOM 756 C C . TRP A 1 94 ? 15.029 -2.445 -10.540 1.00 97.38 94 TRP A C 1
ATOM 758 O O . TRP A 1 94 ? 15.192 -1.248 -10.760 1.00 97.38 94 TRP A O 1
ATOM 768 N N . LEU A 1 95 ? 14.015 -2.911 -9.801 1.00 97.00 95 LEU A N 1
ATOM 769 C CA . LEU A 1 95 ? 12.996 -2.022 -9.231 1.00 97.00 95 LEU A CA 1
ATOM 770 C C . LEU A 1 95 ? 13.628 -0.917 -8.380 1.00 97.00 95 LEU A C 1
ATOM 772 O O . LEU A 1 95 ? 13.303 0.248 -8.561 1.00 97.00 95 LEU A O 1
ATOM 776 N N . LYS A 1 96 ? 14.617 -1.245 -7.535 1.00 96.62 96 LYS A N 1
ATOM 777 C CA . LYS A 1 96 ? 15.341 -0.253 -6.717 1.00 96.62 96 LYS A CA 1
ATOM 778 C C . LYS A 1 96 ? 16.024 0.838 -7.548 1.00 96.62 96 LYS A C 1
ATOM 780 O O . LYS A 1 96 ? 16.066 1.980 -7.102 1.00 96.62 96 LYS A O 1
ATOM 785 N N . LYS A 1 97 ? 16.558 0.501 -8.729 1.00 97.38 97 LYS A N 1
ATOM 786 C CA . LYS A 1 97 ? 17.147 1.480 -9.660 1.00 97.38 97 LYS A CA 1
ATOM 787 C C . LYS A 1 97 ? 16.072 2.307 -10.379 1.00 97.38 97 LYS A C 1
ATOM 789 O O . LYS A 1 97 ? 16.347 3.440 -10.751 1.00 97.38 97 LYS A O 1
ATOM 794 N N . LEU A 1 98 ? 14.874 1.751 -10.565 1.00 97.75 98 LEU A N 1
ATOM 795 C CA . LEU A 1 98 ? 13.773 2.374 -11.302 1.00 97.75 98 LEU A CA 1
ATOM 796 C C . LEU A 1 98 ? 12.933 3.357 -10.470 1.00 97.75 98 LEU A C 1
ATOM 798 O O . LEU A 1 98 ? 12.265 4.201 -11.056 1.00 97.75 98 LEU A O 1
ATOM 802 N N . ILE A 1 99 ? 13.026 3.315 -9.132 1.00 96.00 99 ILE A N 1
ATOM 803 C CA . ILE A 1 99 ? 12.298 4.223 -8.216 1.00 96.00 99 ILE A CA 1
ATOM 804 C C . ILE A 1 99 ? 12.484 5.703 -8.587 1.00 96.00 99 ILE A C 1
ATOM 806 O O . ILE A 1 99 ? 11.564 6.493 -8.436 1.00 96.00 99 ILE A O 1
ATOM 810 N N . VAL A 1 100 ? 13.660 6.096 -9.087 1.00 96.00 100 VAL A N 1
ATOM 811 C CA . VAL A 1 100 ? 13.940 7.502 -9.442 1.00 96.00 100 VAL A CA 1
ATOM 812 C C . VAL A 1 100 ? 13.208 7.984 -10.699 1.00 96.00 100 VAL A C 1
ATOM 814 O O . VAL A 1 100 ? 13.239 9.177 -10.985 1.00 96.00 100 VAL A O 1
ATOM 817 N N . PHE A 1 101 ? 12.608 7.072 -11.470 1.00 95.94 101 PHE A N 1
ATOM 818 C CA . PHE A 1 101 ? 11.904 7.386 -12.714 1.00 95.94 101 PHE A CA 1
ATOM 819 C C . PHE A 1 101 ? 10.382 7.353 -12.549 1.00 95.94 101 PHE A C 1
ATOM 821 O O . PHE A 1 101 ? 9.707 8.168 -13.168 1.00 95.94 101 PHE A O 1
ATOM 828 N N . ASP A 1 102 ? 9.849 6.426 -11.748 1.00 96.38 102 ASP A N 1
ATOM 829 C CA . ASP A 1 102 ? 8.410 6.294 -11.494 1.00 96.38 102 ASP A CA 1
ATOM 830 C C . ASP A 1 102 ? 8.160 5.568 -10.155 1.00 96.38 102 ASP A C 1
ATOM 832 O O . ASP A 1 102 ? 8.774 4.533 -9.858 1.00 96.38 102 ASP A O 1
ATOM 836 N N . ASP A 1 103 ? 7.227 6.096 -9.356 1.00 95.06 103 ASP A N 1
ATOM 837 C CA . ASP A 1 103 ? 6.826 5.542 -8.059 1.00 95.06 103 ASP A CA 1
ATOM 838 C C . ASP A 1 103 ? 6.244 4.125 -8.169 1.00 95.06 103 ASP A C 1
ATOM 840 O O . ASP A 1 103 ? 6.298 3.359 -7.204 1.00 95.06 103 ASP A O 1
ATOM 844 N N . ALA A 1 104 ? 5.736 3.716 -9.333 1.00 95.81 104 ALA A N 1
ATOM 845 C CA . ALA A 1 104 ? 5.226 2.368 -9.566 1.00 95.81 104 ALA A CA 1
ATOM 846 C C . ALA A 1 104 ? 6.251 1.280 -9.212 1.00 95.81 104 ALA A C 1
ATOM 848 O O . ALA A 1 104 ? 5.879 0.246 -8.646 1.00 95.81 104 ALA A O 1
ATOM 849 N N . ALA A 1 105 ? 7.546 1.534 -9.441 1.00 97.19 105 ALA A N 1
ATOM 850 C CA . ALA A 1 105 ? 8.604 0.612 -9.032 1.00 97.19 105 ALA A CA 1
ATOM 851 C C . ALA A 1 105 ? 8.659 0.450 -7.505 1.00 97.19 105 ALA A C 1
ATOM 853 O O . ALA A 1 105 ? 8.836 -0.664 -7.002 1.00 97.19 105 ALA A O 1
ATOM 854 N N . LEU A 1 106 ? 8.473 1.548 -6.763 1.00 96.50 106 LEU A N 1
ATOM 855 C CA . LEU A 1 106 ? 8.425 1.542 -5.304 1.00 96.50 106 LEU A CA 1
ATOM 856 C C . LEU A 1 106 ? 7.183 0.813 -4.790 1.00 96.50 106 LEU A C 1
ATOM 858 O O . LEU A 1 106 ? 7.308 -0.029 -3.901 1.00 96.50 106 LEU A O 1
ATOM 862 N N . TYR A 1 107 ? 6.010 1.084 -5.369 1.00 95.88 107 TYR A N 1
ATOM 863 C CA . TYR A 1 107 ? 4.767 0.401 -5.000 1.00 95.88 107 TYR A CA 1
ATOM 864 C C . TYR A 1 107 ? 4.870 -1.107 -5.238 1.00 95.88 107 TYR A C 1
ATOM 866 O O . TYR A 1 107 ? 4.544 -1.884 -4.343 1.00 95.88 107 TYR A O 1
ATOM 874 N N . ARG A 1 108 ? 5.397 -1.548 -6.388 1.00 94.81 108 ARG A N 1
ATOM 875 C CA . ARG A 1 108 ? 5.606 -2.981 -6.675 1.00 94.81 108 ARG A CA 1
ATOM 876 C C . ARG A 1 108 ? 6.558 -3.633 -5.688 1.00 94.81 108 ARG A C 1
ATOM 878 O O . ARG A 1 108 ? 6.265 -4.715 -5.180 1.00 94.81 108 ARG A O 1
ATOM 885 N N . LEU A 1 109 ? 7.674 -2.966 -5.396 1.00 95.75 109 LEU A N 1
ATOM 886 C CA . LEU A 1 109 ? 8.638 -3.444 -4.414 1.00 95.75 109 LEU A CA 1
ATOM 887 C C . LEU A 1 109 ? 7.966 -3.590 -3.042 1.00 95.75 109 LEU A C 1
ATOM 889 O O . LEU A 1 109 ? 8.020 -4.656 -2.435 1.00 95.75 109 LEU A O 1
ATOM 893 N N . ALA A 1 110 ? 7.283 -2.546 -2.576 1.00 95.12 110 ALA A N 1
ATOM 894 C CA . ALA A 1 110 ? 6.647 -2.517 -1.268 1.00 95.12 110 ALA A CA 1
ATOM 895 C C . ALA A 1 110 ? 5.530 -3.564 -1.128 1.00 95.12 110 ALA A C 1
ATOM 897 O O . ALA A 1 110 ? 5.486 -4.267 -0.119 1.00 95.12 110 ALA A O 1
ATOM 898 N N . VAL A 1 111 ? 4.689 -3.729 -2.157 1.00 93.94 111 VAL A N 1
ATOM 899 C CA . VAL A 1 111 ? 3.672 -4.792 -2.213 1.00 93.94 111 VAL A CA 1
ATOM 900 C C . VAL A 1 111 ? 4.333 -6.158 -2.109 1.00 93.94 111 VAL A C 1
ATOM 902 O O . VAL A 1 111 ? 3.931 -6.940 -1.258 1.00 93.94 111 VAL A O 1
ATOM 905 N N . ARG A 1 112 ? 5.389 -6.427 -2.890 1.00 93.44 112 ARG A N 1
ATOM 906 C CA . ARG A 1 112 ? 6.113 -7.707 -2.845 1.00 93.44 112 ARG A CA 1
ATOM 907 C C . ARG A 1 112 ? 6.624 -8.021 -1.438 1.00 93.44 112 ARG A C 1
ATOM 909 O O . ARG A 1 112 ? 6.319 -9.087 -0.916 1.00 93.44 112 ARG A O 1
ATOM 916 N N . TYR A 1 113 ? 7.335 -7.087 -0.799 1.00 94.31 113 TYR A N 1
ATOM 917 C CA . TYR A 1 113 ? 7.822 -7.264 0.579 1.00 94.31 113 TYR A CA 1
ATOM 918 C C . TYR A 1 113 ? 6.687 -7.473 1.590 1.00 94.31 113 TYR A C 1
ATOM 920 O O . TYR A 1 113 ? 6.876 -8.170 2.588 1.00 94.31 113 TYR A O 1
ATOM 928 N N . TYR A 1 114 ? 5.525 -6.868 1.348 1.00 93.44 114 TYR A N 1
ATOM 929 C CA . TYR A 1 114 ? 4.369 -6.956 2.230 1.00 93.44 114 TYR A CA 1
ATOM 930 C C . TYR A 1 114 ? 3.592 -8.272 2.064 1.00 93.44 114 TYR A C 1
ATOM 932 O O . TYR A 1 114 ? 3.276 -8.920 3.062 1.00 93.44 114 TYR A O 1
ATOM 940 N N . THR A 1 115 ? 3.317 -8.706 0.832 1.00 91.56 115 THR A N 1
ATOM 941 C CA . THR A 1 115 ? 2.402 -9.825 0.539 1.00 91.56 115 THR A CA 1
ATOM 942 C C . THR A 1 115 ? 3.089 -11.174 0.354 1.00 91.56 115 THR A C 1
ATOM 944 O O . THR A 1 115 ? 2.438 -12.200 0.509 1.00 91.56 115 THR A O 1
ATOM 947 N N . ASP A 1 116 ? 4.376 -11.211 0.001 1.00 91.06 116 ASP A N 1
ATOM 948 C CA . ASP A 1 116 ? 5.095 -12.475 -0.180 1.00 91.06 116 ASP A CA 1
ATOM 949 C C . ASP A 1 116 ? 5.497 -13.050 1.186 1.00 91.06 116 ASP A C 1
ATOM 951 O O . ASP A 1 116 ? 6.381 -12.530 1.870 1.00 91.06 116 ASP A O 1
ATOM 955 N N . GLU A 1 117 ? 4.816 -14.108 1.625 1.00 89.19 117 GLU A N 1
ATOM 956 C CA . GLU A 1 117 ? 5.075 -14.767 2.913 1.00 89.19 117 GLU A CA 1
ATOM 957 C C . GLU A 1 117 ? 6.411 -15.529 2.946 1.00 89.19 117 GLU A C 1
ATOM 959 O O . GLU A 1 117 ? 6.899 -15.846 4.030 1.00 89.19 117 GLU A O 1
ATOM 964 N N . SER A 1 118 ? 7.048 -15.781 1.794 1.00 92.06 118 SER A N 1
ATOM 965 C CA . SER A 1 118 ? 8.400 -16.358 1.756 1.00 92.06 118 SER A CA 1
ATOM 966 C C . SER A 1 118 ? 9.481 -15.351 2.166 1.00 92.06 118 SER A C 1
ATOM 968 O O . SER A 1 118 ? 10.587 -15.741 2.554 1.00 92.06 118 SER A O 1
ATOM 970 N N . ILE A 1 119 ? 9.171 -14.049 2.119 1.00 92.25 119 ILE A N 1
ATOM 971 C CA . ILE A 1 119 ? 10.082 -12.987 2.536 1.00 92.25 119 ILE A CA 1
ATOM 972 C C . ILE A 1 119 ? 10.105 -12.902 4.071 1.00 92.25 119 ILE A C 1
ATOM 974 O O . ILE A 1 119 ? 9.071 -12.634 4.691 1.00 92.25 119 ILE A O 1
ATOM 978 N N . PRO A 1 120 ? 11.284 -13.045 4.712 1.00 93.00 120 PRO A N 1
ATOM 979 C CA . PRO A 1 120 ? 11.405 -12.933 6.160 1.00 93.00 120 PRO A CA 1
ATOM 980 C C . PRO A 1 120 ? 10.943 -11.574 6.690 1.00 93.00 120 PRO A C 1
ATOM 982 O O . PRO A 1 120 ? 11.239 -10.531 6.100 1.00 93.00 120 PRO A O 1
ATOM 985 N N . GLY A 1 121 ? 10.320 -11.574 7.871 1.00 93.06 121 GLY A N 1
ATOM 986 C CA . GLY A 1 121 ? 9.863 -10.348 8.534 1.00 93.06 121 GLY A CA 1
ATOM 987 C C . GLY A 1 121 ? 10.971 -9.309 8.746 1.00 93.06 121 GLY A C 1
ATOM 988 O O . GLY A 1 121 ? 10.711 -8.118 8.628 1.00 93.06 121 GLY A O 1
ATOM 989 N N . SER A 1 122 ? 12.222 -9.728 8.966 1.00 95.12 122 SER A N 1
ATOM 990 C CA . SER A 1 122 ? 13.370 -8.812 9.070 1.00 95.12 122 SER A CA 1
ATOM 991 C C . SER A 1 122 ? 13.619 -8.021 7.782 1.00 95.12 122 SER A C 1
ATOM 993 O O . SER A 1 122 ? 13.776 -6.804 7.832 1.00 95.12 122 SER A O 1
ATOM 995 N N . LYS A 1 123 ? 13.564 -8.682 6.618 1.00 95.50 123 LYS A N 1
ATOM 996 C CA . LYS A 1 123 ? 13.693 -8.010 5.317 1.00 95.50 123 LYS A CA 1
ATOM 997 C C . LYS A 1 123 ? 12.534 -7.052 5.057 1.00 95.50 123 LYS A C 1
ATOM 999 O O . LYS A 1 123 ? 12.742 -5.982 4.493 1.00 95.50 123 LYS A O 1
ATOM 1004 N N . PHE A 1 124 ? 11.323 -7.423 5.479 1.00 95.25 124 PHE A N 1
ATOM 1005 C CA . PHE A 1 124 ? 10.179 -6.517 5.424 1.00 95.25 124 PHE A CA 1
ATOM 1006 C C . PHE A 1 124 ? 10.393 -5.280 6.306 1.00 95.25 124 PHE A C 1
ATOM 1008 O O . PHE A 1 124 ? 10.166 -4.171 5.834 1.00 95.25 124 PHE A O 1
ATOM 1015 N N . ILE A 1 125 ? 10.873 -5.443 7.544 1.00 95.44 125 ILE A N 1
ATOM 1016 C CA . ILE A 1 125 ? 11.155 -4.322 8.455 1.00 95.44 125 ILE A CA 1
ATOM 1017 C C . ILE A 1 125 ? 12.174 -3.358 7.833 1.00 95.44 125 ILE A C 1
ATOM 1019 O O . ILE A 1 125 ? 11.915 -2.156 7.786 1.00 95.44 125 ILE A O 1
ATOM 1023 N N . GLU A 1 126 ? 13.285 -3.874 7.300 1.00 95.69 126 GLU A N 1
ATOM 1024 C CA . GLU A 1 126 ? 14.306 -3.060 6.622 1.00 95.69 126 GLU A CA 1
ATOM 1025 C C . GLU A 1 126 ? 13.720 -2.282 5.434 1.00 95.69 126 GLU A C 1
ATOM 1027 O O . GLU A 1 126 ? 13.950 -1.078 5.286 1.00 95.69 126 GLU A O 1
ATOM 1032 N N . ALA A 1 127 ? 12.927 -2.954 4.592 1.00 94.50 127 ALA A N 1
ATOM 1033 C CA . ALA A 1 127 ? 12.265 -2.317 3.460 1.00 94.50 127 ALA A CA 1
ATOM 1034 C C . ALA A 1 127 ? 11.255 -1.254 3.921 1.00 94.50 127 ALA A C 1
ATOM 1036 O O . ALA A 1 127 ? 11.218 -0.158 3.363 1.00 94.50 127 ALA A O 1
ATOM 1037 N N . ALA A 1 128 ? 10.475 -1.537 4.963 1.00 95.56 128 ALA A N 1
ATOM 1038 C CA . ALA A 1 128 ? 9.469 -0.624 5.482 1.00 95.56 128 ALA A CA 1
ATOM 1039 C C . ALA A 1 128 ? 10.083 0.646 6.066 1.00 95.56 128 ALA A C 1
ATOM 1041 O O . ALA A 1 128 ? 9.633 1.744 5.734 1.00 95.56 128 ALA A O 1
ATOM 1042 N N . GLN A 1 129 ? 11.147 0.509 6.858 1.00 95.19 129 GLN A N 1
ATOM 1043 C CA . GLN A 1 129 ? 11.897 1.639 7.406 1.00 95.19 129 GLN A CA 1
ATOM 1044 C C . GLN A 1 129 ? 12.501 2.516 6.310 1.00 95.19 129 GLN A C 1
ATOM 1046 O O . GLN A 1 129 ? 12.500 3.741 6.421 1.00 95.19 129 GLN A O 1
ATOM 1051 N N . LYS A 1 130 ? 12.996 1.895 5.236 1.00 93.69 130 LYS A N 1
ATOM 1052 C CA . LYS A 1 130 ? 13.649 2.616 4.145 1.00 93.69 130 LYS A CA 1
ATOM 1053 C C . LYS A 1 130 ? 12.669 3.314 3.203 1.00 93.69 130 LYS A C 1
ATOM 1055 O O . LYS A 1 130 ? 12.985 4.387 2.700 1.00 93.69 130 LYS A O 1
ATOM 1060 N N . TYR A 1 131 ? 11.529 2.689 2.924 1.00 92.38 131 TYR A N 1
ATOM 1061 C CA . TYR A 1 131 ? 10.693 3.058 1.781 1.00 92.38 131 TYR A CA 1
ATOM 1062 C C . TYR A 1 131 ? 9.247 3.412 2.130 1.00 92.38 131 TYR A C 1
ATOM 1064 O O . TYR A 1 131 ? 8.619 4.155 1.385 1.00 92.38 131 TYR A O 1
ATOM 1072 N N . ILE A 1 132 ? 8.698 2.866 3.218 1.00 94.19 132 ILE A N 1
ATOM 1073 C CA . ILE A 1 132 ? 7.245 2.848 3.442 1.00 94.19 132 ILE A CA 1
ATOM 1074 C C . ILE A 1 132 ? 6.836 3.855 4.515 1.00 94.19 132 ILE A C 1
ATOM 1076 O O . ILE A 1 132 ? 5.954 4.677 4.288 1.00 94.19 132 ILE A O 1
ATOM 1080 N N . ILE A 1 133 ? 7.473 3.817 5.688 1.00 94.69 133 ILE A N 1
ATOM 1081 C CA . ILE A 1 133 ? 6.954 4.501 6.887 1.00 94.69 133 ILE A CA 1
ATOM 1082 C C . ILE A 1 133 ? 7.083 6.028 6.865 1.00 94.69 133 ILE A C 1
ATOM 1084 O O . ILE A 1 133 ? 6.601 6.681 7.780 1.00 94.69 133 ILE A O 1
ATOM 1088 N N . ASN A 1 134 ? 7.692 6.596 5.826 1.00 90.31 134 ASN A N 1
ATOM 1089 C CA . ASN A 1 134 ? 7.801 8.042 5.620 1.00 90.31 134 ASN A CA 1
ATOM 1090 C C . ASN A 1 134 ? 6.943 8.527 4.435 1.00 90.31 134 ASN A C 1
ATOM 1092 O O . ASN A 1 134 ? 7.188 9.597 3.888 1.00 90.31 134 ASN A O 1
ATOM 1096 N N . SER A 1 135 ? 5.972 7.721 3.995 1.00 92.81 135 SER A N 1
ATOM 1097 C CA . SER A 1 135 ? 5.022 8.075 2.938 1.00 92.81 135 SER A CA 1
ATOM 1098 C C . SER A 1 135 ? 3.622 7.621 3.331 1.00 92.81 135 SER A C 1
ATOM 1100 O O . SER A 1 135 ? 3.309 6.433 3.271 1.00 92.81 135 SER A O 1
ATOM 1102 N N . LEU A 1 136 ? 2.755 8.566 3.715 1.00 94.31 136 LEU A N 1
ATOM 1103 C CA . LEU A 1 136 ? 1.377 8.252 4.107 1.00 94.31 136 LEU A CA 1
ATOM 1104 C C . LEU A 1 136 ? 0.605 7.533 2.995 1.00 94.31 136 LEU A C 1
ATOM 1106 O O . LEU A 1 136 ? -0.142 6.600 3.284 1.00 94.31 136 LEU A O 1
ATOM 1110 N N . ASN A 1 137 ? 0.798 7.926 1.735 1.00 94.50 137 ASN A N 1
ATOM 1111 C CA . ASN A 1 137 ? 0.100 7.314 0.603 1.00 94.50 137 ASN A CA 1
ATOM 1112 C C . ASN A 1 137 ? 0.477 5.837 0.455 1.00 94.50 137 ASN A C 1
ATOM 1114 O O . ASN A 1 137 ? -0.405 4.985 0.415 1.00 94.50 137 ASN A O 1
ATOM 1118 N N . LEU A 1 138 ? 1.775 5.521 0.463 1.00 95.12 138 LEU A N 1
ATOM 1119 C CA . LEU A 1 138 ? 2.234 4.137 0.355 1.00 95.12 138 LEU A CA 1
ATOM 1120 C C . LEU A 1 138 ? 1.880 3.327 1.609 1.00 95.12 138 LEU A C 1
ATOM 1122 O O . LEU A 1 138 ? 1.435 2.187 1.506 1.00 95.12 138 LEU A O 1
ATOM 1126 N N . PHE A 1 139 ? 2.043 3.921 2.792 1.00 95.88 139 PHE A N 1
ATOM 1127 C CA . PHE A 1 139 ? 1.714 3.284 4.063 1.00 95.88 139 PHE A CA 1
ATOM 1128 C C . PHE A 1 139 ? 0.231 2.906 4.145 1.00 95.88 139 PHE A C 1
ATOM 1130 O O . PHE A 1 139 ? -0.099 1.754 4.425 1.00 95.88 139 PHE A O 1
ATOM 1137 N N . SER A 1 140 ? -0.661 3.869 3.893 1.00 93.50 140 SER A N 1
ATOM 1138 C CA . SER A 1 140 ? -2.109 3.648 3.938 1.00 93.50 140 SER A CA 1
ATOM 1139 C C . SER A 1 140 ? -2.563 2.687 2.844 1.00 93.50 140 SER A C 1
ATOM 1141 O O . SER A 1 140 ? -3.345 1.788 3.141 1.00 93.50 140 SER A O 1
ATOM 1143 N N . TYR A 1 141 ? -1.999 2.789 1.635 1.00 94.12 141 TYR A N 1
ATOM 1144 C CA . TYR A 1 141 ? -2.236 1.831 0.556 1.00 94.12 141 TYR A CA 1
ATOM 1145 C C . TYR A 1 141 ? -1.930 0.393 0.994 1.00 94.12 141 TYR A C 1
ATOM 1147 O O . TYR A 1 141 ? -2.790 -0.474 0.870 1.00 94.12 141 TYR A O 1
ATOM 1155 N N . LEU A 1 142 ? -0.748 0.134 1.567 1.00 94.12 142 LEU A N 1
ATOM 1156 C CA . LEU A 1 142 ? -0.383 -1.212 2.028 1.00 94.12 142 LEU A CA 1
ATOM 1157 C C . LEU A 1 142 ? -1.236 -1.689 3.204 1.00 94.12 142 LEU A C 1
ATOM 1159 O O . LEU A 1 142 ? -1.572 -2.868 3.274 1.00 94.12 142 LEU A O 1
ATOM 1163 N N . ASN A 1 143 ? -1.592 -0.796 4.127 1.00 92.31 143 ASN A N 1
ATOM 1164 C CA . ASN A 1 143 ? -2.444 -1.152 5.259 1.00 92.31 143 ASN A CA 1
ATOM 1165 C C . ASN A 1 143 ? -3.878 -1.513 4.831 1.00 92.31 143 ASN A C 1
ATOM 1167 O O . ASN A 1 143 ? -4.521 -2.323 5.497 1.00 92.31 143 ASN A O 1
ATOM 1171 N N . GLU A 1 1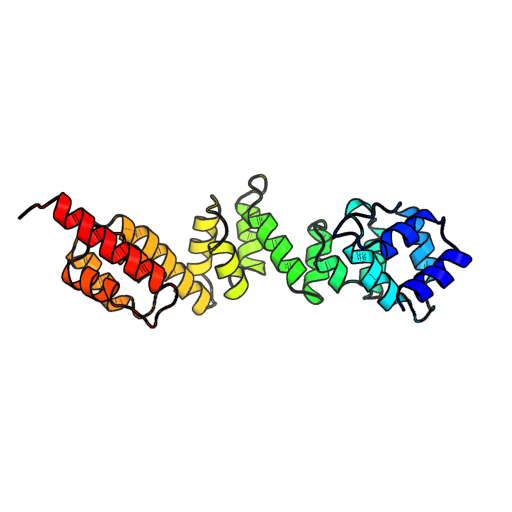44 ? -4.369 -0.917 3.741 1.00 88.31 144 GLU A N 1
ATOM 1172 C CA . GLU A 1 144 ? -5.678 -1.210 3.146 1.00 88.31 144 GLU A CA 1
ATOM 1173 C C . GLU A 1 144 ? -5.663 -2.459 2.234 1.00 88.31 144 GLU A C 1
ATOM 1175 O O . GLU A 1 144 ? -6.733 -2.950 1.867 1.00 88.31 144 GLU A O 1
ATOM 1180 N N . LEU A 1 145 ? -4.489 -3.021 1.902 1.00 87.00 145 LEU A N 1
ATOM 1181 C CA . LEU A 1 145 ? -4.393 -4.331 1.242 1.00 87.00 145 LEU A CA 1
ATOM 1182 C C . LEU A 1 145 ? -4.895 -5.459 2.159 1.00 87.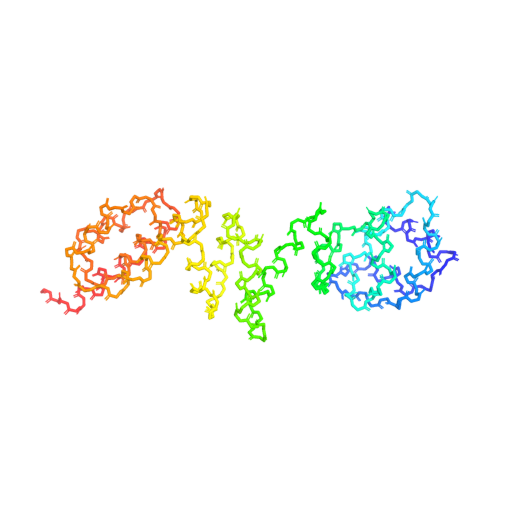00 145 LEU A C 1
ATOM 1184 O O . LEU A 1 145 ? -5.020 -5.294 3.372 1.00 87.00 145 LEU A O 1
ATOM 1188 N N . TYR A 1 146 ? -5.158 -6.631 1.565 1.00 71.19 146 TYR A N 1
ATOM 1189 C CA . TYR A 1 146 ? -5.618 -7.825 2.280 1.00 71.19 146 TYR A CA 1
ATOM 1190 C C . TYR A 1 146 ? -4.837 -8.061 3.587 1.00 71.19 146 TYR A C 1
ATOM 1192 O O . TYR A 1 146 ? -3.607 -7.926 3.582 1.00 71.19 146 TYR A O 1
ATOM 1200 N N . PRO A 1 147 ? -5.519 -8.440 4.689 1.00 73.12 147 PRO A N 1
ATOM 1201 C CA . PRO A 1 147 ? -4.865 -8.690 5.967 1.00 73.12 147 PRO A CA 1
ATOM 1202 C C . PRO A 1 147 ? -3.706 -9.676 5.809 1.00 73.12 147 PRO A C 1
ATOM 1204 O O . PRO A 1 147 ? -3.901 -10.810 5.374 1.00 73.12 147 PRO A O 1
ATOM 1207 N N . SER A 1 148 ? -2.500 -9.240 6.170 1.00 74.19 148 SER A N 1
ATOM 1208 C CA . SER A 1 148 ? -1.299 -10.074 6.173 1.00 74.19 148 SER A CA 1
ATOM 1209 C C . SER A 1 148 ? -0.726 -10.169 7.583 1.00 74.19 148 SER A C 1
ATOM 1211 O O . SER A 1 148 ? -0.960 -9.306 8.436 1.00 74.19 148 SER A O 1
ATOM 1213 N N . THR A 1 149 ? 0.085 -11.197 7.832 1.00 80.25 149 THR A N 1
ATOM 1214 C CA . THR A 1 149 ? 0.886 -11.306 9.066 1.00 80.25 149 THR A CA 1
ATOM 1215 C C . THR A 1 149 ? 1.736 -10.046 9.293 1.00 80.25 149 THR A C 1
ATOM 1217 O O . THR A 1 149 ? 1.950 -9.618 10.431 1.00 80.25 149 THR A O 1
ATOM 1220 N N . LYS A 1 150 ? 2.144 -9.392 8.200 1.00 89.94 150 LYS A N 1
ATOM 1221 C CA . LYS A 1 150 ? 2.968 -8.182 8.185 1.00 89.94 150 LYS A CA 1
ATOM 1222 C C . LYS A 1 150 ? 2.180 -6.890 8.424 1.00 89.94 150 LYS A C 1
ATOM 1224 O O . LYS A 1 150 ? 2.801 -5.879 8.746 1.00 89.94 150 LYS A O 1
ATOM 1229 N N . GLN A 1 151 ? 0.844 -6.898 8.370 1.00 91.19 151 GLN A N 1
ATOM 1230 C CA . GLN A 1 151 ? 0.017 -5.712 8.652 1.00 91.19 151 GLN A CA 1
ATOM 1231 C C . GLN A 1 151 ? 0.278 -5.163 10.059 1.00 91.19 151 GLN A C 1
ATOM 1233 O O . GLN A 1 151 ? 0.514 -3.971 10.244 1.00 91.19 151 GLN A O 1
ATOM 1238 N N . ARG A 1 152 ? 0.313 -6.040 11.071 1.00 89.25 152 ARG A N 1
ATOM 1239 C CA . ARG A 1 152 ? 0.606 -5.620 12.451 1.00 89.25 152 ARG A CA 1
ATOM 1240 C C . ARG A 1 152 ? 2.013 -5.038 12.570 1.00 89.25 152 ARG A C 1
ATOM 1242 O O . ARG A 1 152 ? 2.184 -4.012 13.220 1.00 89.25 152 ARG A O 1
ATOM 1249 N N . MET A 1 153 ? 3.003 -5.656 11.920 1.00 93.38 153 MET A N 1
ATOM 1250 C CA . MET A 1 153 ? 4.375 -5.133 11.884 1.00 93.38 153 MET A CA 1
ATOM 1251 C C . MET A 1 153 ? 4.418 -3.733 11.261 1.00 93.38 153 MET A C 1
ATOM 1253 O O . MET A 1 153 ? 5.020 -2.833 11.842 1.00 93.38 153 MET A O 1
ATOM 1257 N N . LEU A 1 154 ? 3.733 -3.534 10.129 1.00 95.69 154 LEU A N 1
ATOM 1258 C CA . LEU A 1 154 ? 3.623 -2.239 9.459 1.00 95.69 154 LEU A CA 1
ATOM 1259 C C . LEU A 1 154 ? 3.052 -1.171 10.398 1.00 95.69 154 LEU A C 1
ATOM 1261 O O . LEU A 1 154 ? 3.634 -0.099 10.525 1.00 95.69 154 LEU A O 1
ATOM 1265 N N . LEU A 1 155 ? 1.958 -1.478 11.098 1.00 95.06 155 LEU A N 1
ATOM 1266 C CA . LEU A 1 155 ? 1.325 -0.565 12.050 1.00 95.06 155 LEU A CA 1
ATOM 1267 C C . LEU A 1 155 ? 2.244 -0.197 13.224 1.00 95.06 155 LEU A C 1
ATOM 1269 O O . LEU A 1 155 ? 2.330 0.975 13.592 1.00 95.06 155 LEU A O 1
ATOM 1273 N N . TYR A 1 156 ? 2.973 -1.161 13.792 1.00 94.31 156 TYR A N 1
ATOM 1274 C CA . TYR A 1 156 ? 3.940 -0.870 14.856 1.00 94.31 156 TYR A CA 1
ATOM 1275 C C . TYR A 1 156 ? 5.084 0.026 14.373 1.00 94.31 156 TYR A C 1
ATOM 1277 O O . TYR A 1 156 ? 5.435 0.979 15.068 1.00 94.31 156 TYR A O 1
ATOM 1285 N N . LEU A 1 157 ? 5.625 -0.239 13.181 1.00 95.81 157 LEU A N 1
ATOM 1286 C CA . LEU A 1 157 ? 6.663 0.603 12.582 1.00 95.81 157 LEU A CA 1
ATOM 1287 C C . LEU A 1 157 ? 6.131 2.003 12.253 1.00 95.81 157 LEU A C 1
ATOM 1289 O O . LEU A 1 157 ? 6.791 2.993 12.547 1.00 95.81 157 LEU A O 1
ATOM 1293 N N . GLY A 1 158 ? 4.921 2.095 11.696 1.00 96.81 158 GLY A N 1
ATOM 1294 C CA . GLY A 1 158 ? 4.274 3.364 11.368 1.00 96.81 158 GLY A CA 1
ATOM 1295 C C . GLY A 1 158 ? 4.075 4.245 12.593 1.00 96.81 158 GLY A C 1
ATOM 1296 O O . GLY A 1 158 ? 4.389 5.429 12.551 1.00 96.81 158 GLY A O 1
ATOM 1297 N N . ARG A 1 159 ? 3.663 3.661 13.725 1.00 95.50 159 ARG A N 1
ATOM 1298 C CA . ARG A 1 159 ? 3.528 4.385 15.000 1.00 95.50 159 ARG A CA 1
ATOM 1299 C C .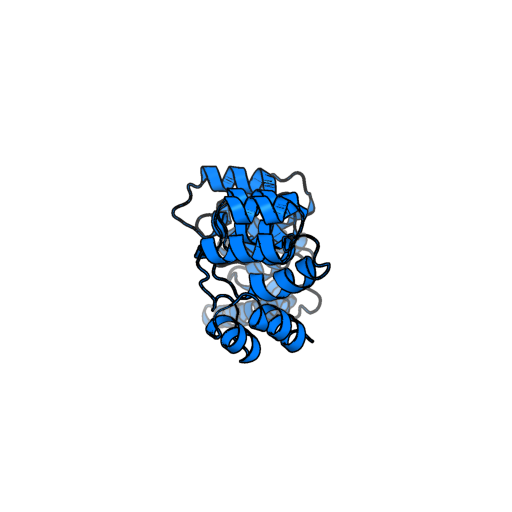 ARG A 1 159 ? 4.852 5.005 15.468 1.00 95.50 159 ARG A C 1
ATOM 1301 O O . ARG A 1 159 ? 4.831 6.049 16.113 1.00 95.50 159 ARG A O 1
ATOM 1308 N N . GLN A 1 160 ? 5.979 4.371 15.148 1.00 94.06 160 GLN A N 1
ATOM 1309 C CA . GLN A 1 160 ? 7.331 4.843 15.467 1.00 94.06 160 GLN A CA 1
ATOM 1310 C C . GLN A 1 160 ? 7.928 5.763 14.389 1.00 94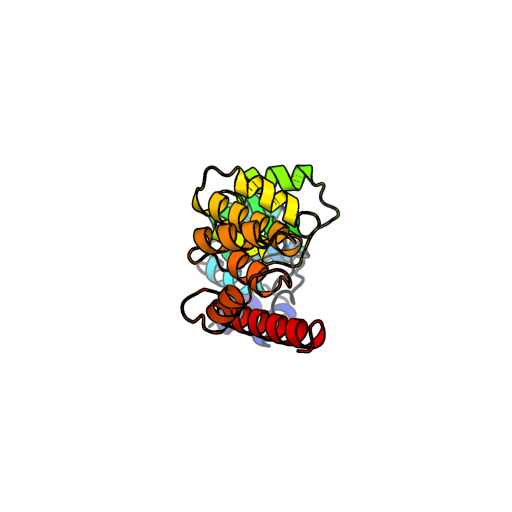.06 160 GLN A C 1
ATOM 1312 O O . GLN A 1 160 ? 9.075 6.186 14.523 1.00 94.06 160 GLN A O 1
ATOM 1317 N N . SER A 1 161 ? 7.184 6.061 13.320 1.00 95.38 161 SER A N 1
ATOM 1318 C CA . SER A 1 161 ? 7.653 6.936 12.251 1.00 95.38 161 SER A CA 1
ATOM 1319 C C . SER A 1 161 ? 7.907 8.360 12.745 1.00 95.38 161 SER A C 1
ATOM 1321 O O . SER A 1 161 ? 7.189 8.873 13.604 1.00 95.38 161 SER A O 1
ATOM 1323 N N . SER A 1 162 ? 8.906 9.016 12.151 1.00 92.94 162 SER A N 1
ATOM 1324 C CA . SER A 1 162 ? 9.121 10.460 12.284 1.00 92.94 162 SER A CA 1
ATOM 1325 C C . SER A 1 162 ? 8.107 11.295 11.496 1.00 92.94 162 SER A C 1
ATOM 1327 O O . SER A 1 162 ? 7.995 12.496 11.733 1.00 92.94 162 SER A O 1
ATOM 1329 N N . ASP A 1 163 ? 7.382 10.690 10.550 1.00 95.06 163 ASP A N 1
ATOM 1330 C CA . ASP A 1 163 ? 6.259 11.337 9.876 1.00 95.06 163 ASP A CA 1
ATOM 1331 C C . ASP A 1 163 ? 5.027 11.303 10.791 1.00 95.06 163 ASP A C 1
ATOM 1333 O O . ASP A 1 163 ? 4.426 10.251 11.033 1.00 95.06 163 ASP A O 1
ATOM 1337 N N . ASN A 1 164 ? 4.638 12.477 11.294 1.00 94.88 164 ASN A N 1
ATOM 1338 C CA . ASN A 1 164 ? 3.501 12.626 12.204 1.00 94.88 164 ASN A CA 1
ATOM 1339 C C . ASN A 1 164 ? 2.185 12.107 11.607 1.00 94.88 164 ASN A C 1
ATOM 1341 O O . ASN A 1 164 ? 1.340 11.610 12.350 1.00 94.88 164 ASN A O 1
ATOM 1345 N N . SER A 1 165 ? 2.001 12.202 10.289 1.00 95.06 165 SER A N 1
ATOM 1346 C CA . SER A 1 165 ? 0.781 11.744 9.619 1.00 95.06 165 SER A CA 1
ATOM 1347 C C . SER A 1 165 ? 0.728 10.220 9.584 1.00 95.06 165 SER A C 1
ATOM 1349 O O . SER A 1 165 ? -0.315 9.633 9.879 1.00 95.06 165 SER A O 1
ATOM 1351 N N . VAL A 1 166 ? 1.858 9.568 9.289 1.00 96.44 166 VAL A N 1
ATOM 1352 C CA . VAL A 1 166 ? 1.977 8.101 9.356 1.00 96.44 166 VAL A CA 1
ATOM 1353 C C . VAL A 1 166 ? 1.813 7.611 10.793 1.00 96.44 166 VAL A C 1
ATOM 1355 O O . VAL A 1 166 ? 1.045 6.678 11.034 1.00 96.44 166 VAL A O 1
ATOM 1358 N N . SER A 1 167 ? 2.473 8.263 11.755 1.00 96.38 167 SER A N 1
ATOM 1359 C CA . SER A 1 167 ? 2.373 7.909 13.175 1.00 96.38 167 SER A CA 1
ATOM 1360 C C . SER A 1 167 ? 0.940 8.034 13.697 1.00 96.38 167 SER A C 1
ATOM 1362 O O . SER A 1 167 ? 0.426 7.092 14.308 1.00 96.38 167 SER A O 1
ATOM 1364 N N . ALA A 1 168 ? 0.250 9.136 13.384 1.00 94.06 168 ALA A N 1
ATOM 1365 C CA . ALA A 1 168 ? -1.145 9.346 13.764 1.00 94.06 168 ALA A CA 1
ATOM 1366 C C . ALA A 1 168 ? -2.092 8.332 13.102 1.00 94.06 168 ALA A C 1
ATOM 1368 O O . ALA A 1 168 ? -2.953 7.769 13.783 1.00 94.06 168 ALA A O 1
ATOM 1369 N N . TYR A 1 169 ? -1.911 8.050 11.805 1.00 94.38 169 TYR A N 1
ATOM 1370 C CA . TYR A 1 169 ? -2.694 7.035 11.092 1.00 94.38 169 TYR A CA 1
ATOM 1371 C C . TYR A 1 169 ? -2.517 5.653 11.737 1.00 94.38 169 TYR A C 1
ATOM 1373 O O . TYR A 1 169 ? -3.497 4.987 12.075 1.00 94.38 169 TYR A O 1
ATOM 1381 N N . ALA A 1 170 ? -1.269 5.237 11.969 1.00 95.81 170 ALA A N 1
ATOM 1382 C CA . ALA A 1 170 ? -0.957 3.939 12.554 1.00 95.81 170 ALA A CA 1
ATOM 1383 C C . ALA A 1 170 ? -1.472 3.811 13.997 1.00 95.81 170 ALA A C 1
ATOM 1385 O O . ALA A 1 170 ? -2.027 2.773 14.361 1.00 95.81 170 ALA A O 1
ATOM 1386 N N . ALA A 1 171 ? -1.338 4.865 14.809 1.00 95.00 171 ALA A N 1
ATOM 1387 C CA . ALA A 1 171 ? -1.874 4.902 16.167 1.00 95.00 171 ALA A CA 1
ATOM 1388 C C . ALA A 1 171 ? -3.405 4.783 16.178 1.00 95.00 171 ALA A C 1
ATOM 1390 O O . ALA A 1 171 ? -3.942 3.977 16.936 1.00 95.00 171 ALA A O 1
ATOM 1391 N N . GLY A 1 172 ? -4.098 5.525 15.308 1.00 94.12 172 GLY A N 1
ATOM 1392 C CA . GLY A 1 172 ? -5.553 5.447 15.181 1.00 94.12 172 GLY A CA 1
ATOM 1393 C C . GLY A 1 172 ? -6.034 4.068 14.732 1.00 94.12 172 GLY A C 1
ATOM 1394 O O . GLY A 1 172 ? -6.992 3.533 15.285 1.00 94.12 172 GLY A O 1
ATOM 1395 N N . TYR A 1 173 ? -5.327 3.444 13.787 1.00 94.31 173 TYR A N 1
ATOM 1396 C CA . TYR A 1 173 ? -5.671 2.100 13.331 1.00 94.31 173 TYR A CA 1
ATOM 1397 C C . TYR A 1 173 ? -5.423 1.042 14.418 1.00 94.31 173 TYR A C 1
ATOM 1399 O O . TYR A 1 173 ? -6.290 0.204 14.660 1.00 94.31 173 TYR A O 1
ATOM 1407 N N . LEU A 1 174 ? -4.289 1.093 15.129 1.00 93.94 174 LEU A N 1
ATOM 1408 C CA . LEU A 1 174 ? -4.022 0.201 16.268 1.00 93.94 174 LEU A CA 1
ATOM 1409 C C . LEU A 1 174 ? -5.075 0.350 17.369 1.00 93.94 174 LEU A C 1
ATOM 1411 O O . LEU A 1 174 ? -5.545 -0.653 17.906 1.00 93.94 174 LEU A O 1
ATOM 1415 N N . GLU A 1 175 ? -5.473 1.584 17.670 1.00 95.12 175 GLU A N 1
ATOM 1416 C CA . GLU A 1 175 ? -6.533 1.850 18.637 1.00 95.12 175 GLU A CA 1
ATOM 1417 C C . GLU A 1 175 ? -7.875 1.284 18.161 1.00 95.12 175 GLU A C 1
ATOM 1419 O O . GLU A 1 175 ? -8.571 0.630 18.933 1.00 95.12 175 GLU A O 1
ATOM 1424 N N . SER A 1 176 ? -8.204 1.414 16.872 1.00 94.69 176 SER A N 1
ATOM 1425 C CA . SER A 1 176 ? -9.416 0.809 16.306 1.00 94.69 176 SER A CA 1
ATOM 1426 C C . SER A 1 176 ? -9.451 -0.716 16.465 1.00 94.69 176 SER A C 1
ATOM 1428 O O . SER A 1 176 ? -10.500 -1.285 16.762 1.00 94.69 176 SER A O 1
ATOM 1430 N N . LEU A 1 177 ? -8.307 -1.396 16.320 1.00 92.00 177 LEU A N 1
ATOM 1431 C CA . LEU A 1 177 ? -8.220 -2.846 16.512 1.00 92.00 177 LEU A CA 1
ATOM 1432 C C . LEU A 1 177 ? -8.463 -3.233 17.971 1.00 92.00 177 LEU A C 1
ATOM 1434 O O . LEU A 1 177 ? -9.117 -4.239 18.229 1.00 92.00 177 LEU A O 1
ATOM 1438 N N . ARG A 1 178 ? -7.957 -2.432 18.912 1.00 93.94 178 ARG A N 1
ATOM 1439 C CA . ARG A 1 178 ? -8.158 -2.634 20.349 1.00 93.94 178 ARG A CA 1
ATOM 1440 C C . ARG A 1 178 ? -9.619 -2.422 20.742 1.00 93.94 178 ARG A C 1
ATOM 1442 O O . ARG A 1 178 ? -10.198 -3.278 21.404 1.00 93.94 178 ARG A O 1
ATOM 1449 N N . LEU A 1 179 ? -10.221 -1.320 20.290 1.00 96.31 179 LEU A N 1
ATOM 1450 C CA . LEU A 1 179 ? -11.584 -0.921 20.650 1.00 96.31 179 LEU A CA 1
ATOM 1451 C C . LEU A 1 179 ? -12.651 -1.929 20.228 1.00 96.31 179 LEU A C 1
ATOM 1453 O O . LEU A 1 179 ? -13.691 -1.975 20.866 1.00 96.31 179 LEU A O 1
ATOM 1457 N N . ARG A 1 180 ? -12.406 -2.772 19.218 1.00 91.62 180 ARG A N 1
ATOM 1458 C CA . ARG A 1 180 ? -13.330 -3.857 18.828 1.00 91.62 180 ARG A CA 1
ATOM 1459 C C . ARG A 1 180 ? -13.572 -4.894 19.933 1.00 91.62 180 ARG A C 1
ATOM 1461 O O . ARG A 1 180 ? -14.555 -5.620 19.857 1.00 91.62 180 ARG A O 1
ATOM 1468 N N . TYR A 1 181 ? -12.680 -4.981 20.921 1.00 91.31 181 TYR A N 1
ATOM 1469 C CA . TYR A 1 181 ? -12.713 -5.999 21.978 1.00 91.31 181 TYR A CA 1
ATOM 1470 C C . TYR A 1 181 ? -12.882 -5.420 23.387 1.00 91.31 181 TYR A C 1
ATOM 1472 O O . TYR A 1 181 ? -12.836 -6.170 24.355 1.00 91.31 181 TYR A O 1
ATOM 1480 N N . VAL A 1 182 ? -13.042 -4.103 23.513 1.00 96.00 182 VAL A N 1
ATOM 1481 C CA . VAL A 1 182 ? -13.267 -3.438 24.803 1.00 96.00 182 VAL A CA 1
ATOM 1482 C C . VAL A 1 182 ? -14.725 -3.625 25.219 1.00 96.00 182 VAL A C 1
ATOM 1484 O O . VAL A 1 182 ? -15.624 -3.349 24.431 1.00 96.00 182 VAL A O 1
ATOM 1487 N N . ASP A 1 183 ? -14.967 -4.060 26.450 1.00 95.44 183 ASP A N 1
ATOM 1488 C CA . ASP A 1 183 ? -16.304 -4.206 27.043 1.00 95.44 183 ASP A CA 1
ATOM 1489 C C . ASP A 1 183 ? -16.661 -3.076 28.029 1.00 95.44 183 ASP A C 1
ATOM 1491 O O . ASP A 1 183 ? -17.824 -2.890 28.395 1.00 95.44 183 ASP A O 1
ATOM 1495 N N . GLU A 1 184 ? -15.682 -2.253 28.406 1.00 96.56 184 GLU A N 1
ATOM 1496 C CA . GLU A 1 184 ? -15.868 -1.107 29.292 1.00 96.56 184 GLU A CA 1
ATOM 1497 C C . GLU A 1 184 ? -16.474 0.109 28.568 1.00 96.56 184 GLU A C 1
ATOM 1499 O O . GLU A 1 184 ? -15.799 0.877 27.876 1.00 96.56 184 GLU A O 1
ATOM 1504 N N . SER A 1 185 ? -17.764 0.358 28.811 1.00 93.12 185 SER A N 1
ATOM 1505 C CA . SER A 1 185 ? -18.511 1.497 28.252 1.00 93.12 185 SER A CA 1
ATOM 1506 C C . SER A 1 185 ? -17.848 2.867 28.500 1.00 93.12 185 SER A C 1
ATOM 1508 O O . SER A 1 185 ? -17.876 3.735 27.624 1.00 93.12 185 SER A O 1
ATOM 1510 N N . GLU A 1 186 ? -17.247 3.096 29.675 1.00 95.94 186 GLU A N 1
ATOM 1511 C CA . GLU A 1 186 ? -16.559 4.362 29.991 1.00 95.94 186 GLU A CA 1
ATOM 1512 C C . GLU A 1 186 ? -15.307 4.576 29.132 1.00 95.94 186 GLU A C 1
ATOM 1514 O O . GLU A 1 186 ? -14.950 5.704 28.777 1.00 95.94 186 GLU A O 1
ATOM 1519 N N . GLU A 1 187 ? -14.611 3.496 28.785 1.00 96.81 187 GLU A N 1
ATOM 1520 C CA . GLU A 1 187 ? -13.463 3.560 27.894 1.00 96.81 187 GLU A CA 1
ATOM 1521 C C . GLU A 1 187 ? -13.892 3.871 26.456 1.00 96.81 187 GLU A C 1
ATOM 1523 O O . GLU A 1 187 ? -13.326 4.775 25.834 1.00 96.81 187 GLU A O 1
ATOM 1528 N N . LEU A 1 188 ? -14.947 3.216 25.966 1.00 97.50 188 LEU A N 1
ATOM 1529 C CA . LEU A 1 188 ? -15.523 3.479 24.642 1.00 97.50 188 LEU A CA 1
ATOM 1530 C C . LEU A 1 188 ? -16.008 4.930 24.509 1.00 97.50 188 LEU A C 1
ATOM 1532 O O . LEU A 1 188 ? -15.781 5.579 23.485 1.00 97.50 188 LEU A O 1
ATOM 1536 N N . GLN A 1 189 ? -16.599 5.488 25.570 1.00 97.19 189 GLN A N 1
ATOM 1537 C CA . GLN A 1 189 ? -17.002 6.893 25.600 1.00 97.19 189 GLN A CA 1
ATOM 1538 C C . GLN A 1 189 ? -15.803 7.848 25.528 1.00 97.19 189 GLN A C 1
ATOM 1540 O O . GLN A 1 189 ? -15.833 8.819 24.766 1.00 97.19 189 GLN A O 1
ATOM 1545 N N . ARG A 1 190 ? -14.725 7.571 26.273 1.00 97.25 190 ARG A N 1
ATOM 1546 C CA . ARG A 1 190 ? -13.482 8.362 26.201 1.00 97.25 190 ARG A CA 1
ATOM 1547 C C . ARG A 1 190 ? -12.833 8.277 24.820 1.00 97.25 190 ARG A C 1
ATOM 1549 O O . ARG A 1 190 ? -12.309 9.283 24.340 1.00 97.25 190 ARG A O 1
ATOM 1556 N N . ALA A 1 191 ? -12.867 7.108 24.183 1.00 96.94 191 ALA A N 1
ATOM 1557 C CA . ALA A 1 191 ? -12.360 6.923 22.829 1.00 96.94 191 ALA A CA 1
ATOM 1558 C C . ALA A 1 191 ? -13.164 7.743 21.811 1.00 96.94 191 ALA A C 1
ATOM 1560 O O . ALA A 1 191 ? -12.569 8.472 21.019 1.00 96.94 191 ALA A O 1
ATOM 1561 N N . TYR A 1 192 ? -14.499 7.717 21.892 1.00 97.12 192 TYR A N 1
ATOM 1562 C CA . TYR A 1 192 ? -15.375 8.522 21.033 1.00 97.12 192 TYR A CA 1
ATOM 1563 C C . TYR A 1 192 ? -15.082 10.024 21.139 1.00 97.12 192 TYR A C 1
ATOM 1565 O O . TYR A 1 192 ? -14.908 10.696 20.126 1.00 97.12 192 TYR A O 1
ATOM 1573 N N . GLN A 1 193 ? -14.934 10.543 22.361 1.00 95.94 193 GLN A N 1
ATOM 1574 C CA . GLN A 1 193 ? -14.628 11.960 22.600 1.00 95.94 193 GLN A CA 1
ATOM 1575 C C . GLN A 1 193 ? -13.285 12.401 21.998 1.00 95.94 193 GLN A C 1
ATOM 1577 O O . GLN A 1 193 ? -13.124 13.566 21.639 1.00 95.94 193 GLN A O 1
ATOM 1582 N N . LYS A 1 194 ? -12.316 11.484 21.896 1.00 94.94 194 LYS A N 1
ATOM 1583 C CA . LYS A 1 194 ? -10.980 11.748 21.341 1.00 94.94 194 LYS A CA 1
ATOM 1584 C C . LYS A 1 194 ? -10.866 11.440 19.849 1.00 94.94 194 LYS A C 1
ATOM 1586 O O . LYS A 1 194 ? -9.869 11.823 19.244 1.00 94.94 194 LYS A O 1
ATOM 1591 N N . ALA A 1 195 ? -11.841 10.742 19.268 1.00 92.56 195 ALA A N 1
ATOM 1592 C CA . ALA A 1 195 ? -11.748 10.207 17.914 1.00 92.56 195 ALA A CA 1
ATOM 1593 C C . ALA A 1 195 ? -11.639 11.303 16.842 1.00 92.56 195 ALA A C 1
ATOM 1595 O O . ALA A 1 195 ? -10.966 11.097 15.832 1.00 92.56 195 ALA A O 1
ATOM 1596 N N . GLY A 1 196 ? -12.277 12.461 17.052 1.00 91.62 196 GLY A N 1
ATOM 1597 C CA . GLY A 1 196 ? -12.395 13.489 16.015 1.00 91.62 196 GLY A CA 1
ATOM 1598 C C . GLY A 1 196 ? -12.984 12.891 14.732 1.00 91.62 196 GLY A C 1
ATOM 1599 O O . GLY A 1 196 ? -13.978 12.174 14.792 1.00 91.62 196 GLY A O 1
ATOM 1600 N N . ASP A 1 197 ? -12.320 13.119 13.596 1.00 91.62 197 ASP A N 1
ATOM 1601 C CA . ASP A 1 197 ? -12.699 12.556 12.290 1.00 91.62 197 ASP A CA 1
ATOM 1602 C C . ASP A 1 197 ? -11.967 11.239 11.949 1.00 91.62 197 ASP A C 1
ATOM 1604 O O . ASP A 1 197 ? -11.918 10.834 10.785 1.00 91.62 197 ASP A O 1
ATOM 1608 N N . ASN A 1 198 ? -11.367 10.559 12.936 1.00 93.25 198 ASN A N 1
ATOM 1609 C CA . ASN A 1 198 ? -10.674 9.29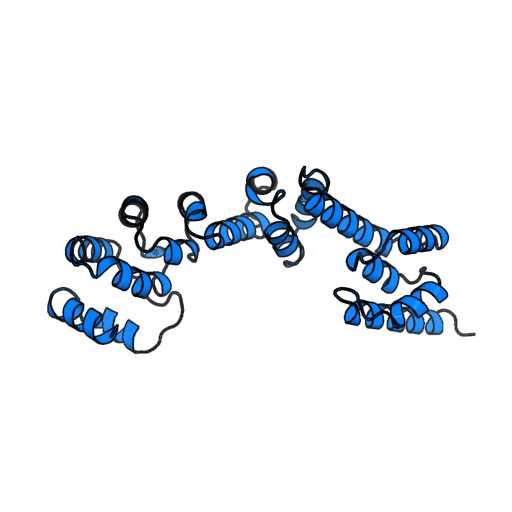0 12.708 1.00 93.25 198 ASN A CA 1
ATOM 1610 C C . ASN A 1 198 ? -11.676 8.169 12.393 1.00 93.25 198 ASN A C 1
ATOM 1612 O O . ASN A 1 198 ? -12.257 7.547 13.286 1.00 93.25 198 ASN A O 1
ATOM 1616 N N . ASP A 1 199 ? -11.863 7.896 11.105 1.00 93.56 199 ASP A N 1
ATOM 1617 C CA . ASP A 1 199 ? -12.855 6.949 10.608 1.00 93.56 199 ASP A CA 1
ATOM 1618 C C . ASP A 1 199 ? -12.620 5.511 11.084 1.00 93.56 199 ASP A C 1
ATOM 1620 O O . ASP A 1 199 ? -13.590 4.795 11.331 1.00 93.56 199 ASP A O 1
ATOM 1624 N N . ALA A 1 200 ? -11.365 5.099 11.287 1.00 93.44 200 ALA A N 1
ATOM 1625 C CA . ALA A 1 200 ? -11.043 3.777 11.823 1.00 93.44 200 ALA A CA 1
ATOM 1626 C C . ALA A 1 200 ? -11.559 3.600 13.262 1.00 93.44 200 ALA A C 1
ATOM 1628 O O . ALA A 1 200 ? -12.221 2.603 13.559 1.00 93.44 200 ALA A O 1
ATOM 1629 N N . ILE A 1 201 ? -11.306 4.576 14.143 1.00 96.88 201 ILE A N 1
ATOM 1630 C CA . ILE A 1 201 ? -11.792 4.555 15.533 1.00 96.88 201 ILE A CA 1
ATOM 1631 C C . ILE A 1 201 ? -13.322 4.586 15.564 1.00 96.88 201 ILE A C 1
ATOM 1633 O O . ILE A 1 201 ? -13.941 3.767 16.242 1.00 96.88 201 ILE A O 1
ATOM 1637 N N . LEU A 1 202 ? -13.942 5.492 14.804 1.00 97.06 202 LEU A N 1
ATOM 1638 C CA . LEU A 1 202 ? -15.401 5.621 14.764 1.00 97.06 202 LEU A CA 1
ATOM 1639 C C . LEU A 1 202 ? -16.078 4.350 14.234 1.00 97.06 202 LEU A C 1
ATOM 1641 O O . LEU A 1 202 ? -17.117 3.945 14.752 1.00 97.06 202 LEU A O 1
ATOM 1645 N N . PHE A 1 203 ? -15.479 3.693 13.239 1.00 96.62 203 PHE A N 1
ATOM 1646 C CA . PHE A 1 203 ? -15.970 2.415 12.731 1.00 96.62 203 PHE A CA 1
ATOM 1647 C C . PHE A 1 203 ? -15.852 1.297 13.776 1.00 96.62 203 PHE A C 1
ATOM 1649 O O . PHE A 1 203 ? -16.806 0.549 13.967 1.00 96.62 203 PHE A O 1
ATOM 1656 N N . ALA A 1 204 ? -14.738 1.218 14.511 1.00 97.00 204 ALA A N 1
ATOM 1657 C CA . ALA A 1 204 ? -14.581 0.238 15.589 1.00 97.00 204 ALA A CA 1
ATOM 1658 C C . ALA A 1 204 ? -15.605 0.431 16.719 1.00 97.00 204 ALA A C 1
ATOM 1660 O O . ALA A 1 204 ? -16.155 -0.547 17.219 1.00 97.00 204 ALA A O 1
ATOM 1661 N N . LEU A 1 205 ? -15.903 1.682 17.085 1.00 97.88 205 LEU A N 1
ATOM 1662 C CA . LEU A 1 205 ? -16.960 2.001 18.048 1.00 97.88 205 LEU A CA 1
ATOM 1663 C C . LEU A 1 205 ? -18.345 1.601 17.522 1.00 97.88 205 LEU A C 1
ATOM 1665 O O . LEU A 1 205 ? -19.154 1.067 18.275 1.00 97.88 205 LEU A O 1
ATOM 1669 N N . ALA A 1 206 ? -18.610 1.821 16.232 1.00 97.38 206 ALA A N 1
ATOM 1670 C CA . ALA A 1 206 ? -19.871 1.444 15.599 1.00 97.38 206 ALA A CA 1
ATOM 1671 C C . ALA A 1 206 ? -20.111 -0.078 15.584 1.00 97.38 206 ALA A C 1
ATOM 1673 O O . ALA A 1 206 ? -21.258 -0.501 15.694 1.00 97.38 206 ALA A O 1
ATOM 1674 N N . GLU A 1 207 ? -19.058 -0.892 15.453 1.00 96.50 207 GLU A N 1
ATOM 1675 C CA . GLU A 1 207 ? -19.136 -2.365 15.466 1.00 96.50 207 GLU A CA 1
ATOM 1676 C C . GLU A 1 207 ? -19.171 -2.972 16.880 1.00 96.50 207 GLU A C 1
ATOM 1678 O O . GLU A 1 207 ? -19.482 -4.153 17.036 1.00 96.50 207 GLU A O 1
ATOM 1683 N N . ASN A 1 208 ? -18.845 -2.199 17.918 1.00 96.62 208 ASN A N 1
ATOM 1684 C CA . ASN A 1 208 ? -18.754 -2.718 19.277 1.00 9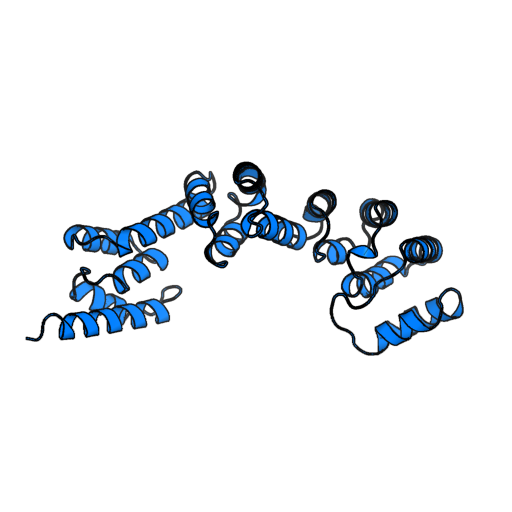6.62 208 ASN A CA 1
ATOM 1685 C C . ASN A 1 208 ? -20.119 -2.687 19.993 1.00 96.62 208 ASN A C 1
ATOM 1687 O O . ASN A 1 208 ? -20.726 -1.631 20.171 1.00 96.62 208 ASN A O 1
ATOM 1691 N N . ILE A 1 209 ? -20.577 -3.859 20.454 1.00 94.50 209 ILE A N 1
ATOM 1692 C CA . ILE A 1 209 ? -21.859 -4.042 21.154 1.00 94.50 209 ILE A CA 1
ATOM 1693 C C . ILE A 1 209 ? -21.929 -3.347 22.522 1.00 94.50 209 ILE A C 1
ATOM 1695 O O . ILE A 1 209 ? -23.016 -3.023 22.982 1.00 94.50 209 ILE A O 1
ATOM 1699 N N . PHE A 1 210 ? -20.799 -3.093 23.175 1.00 95.50 210 PHE A N 1
ATOM 1700 C CA . PHE A 1 210 ? -20.740 -2.399 24.463 1.00 95.50 210 PHE A CA 1
ATOM 1701 C C . PHE A 1 210 ? -20.710 -0.874 24.310 1.00 95.50 210 PHE A C 1
ATOM 1703 O O . PHE A 1 210 ? -20.782 -0.151 25.306 1.00 95.50 210 PHE A O 1
ATOM 1710 N N . THR A 1 211 ? -20.625 -0.358 23.077 1.00 96.94 211 THR A N 1
ATOM 1711 C CA . THR A 1 211 ? -20.663 1.085 22.826 1.00 96.94 211 THR A CA 1
ATOM 1712 C C . THR A 1 211 ? -21.996 1.667 23.305 1.00 96.94 211 THR A C 1
ATOM 1714 O O . THR A 1 211 ? -23.056 1.163 22.919 1.00 96.94 211 THR A O 1
ATOM 1717 N N . PRO A 1 212 ? -21.979 2.761 24.095 1.00 95.94 212 PRO A N 1
ATOM 1718 C CA . PRO A 1 212 ? -23.191 3.438 24.536 1.00 95.94 212 PRO A CA 1
ATOM 1719 C C . PRO A 1 212 ? -24.179 3.690 23.398 1.00 95.94 212 PRO A C 1
ATOM 1721 O O . PRO A 1 212 ? -23.820 4.220 22.344 1.00 95.94 212 PRO A O 1
ATOM 1724 N N . GLN A 1 213 ? -25.455 3.383 23.635 1.00 95.12 213 GLN A N 1
ATOM 1725 C CA . GLN A 1 213 ? -26.492 3.524 22.613 1.00 95.12 213 GLN A CA 1
ATOM 1726 C C . GLN A 1 213 ? -26.603 4.958 22.070 1.00 95.12 213 GLN A C 1
ATOM 1728 O O . GLN A 1 213 ? -26.871 5.136 20.885 1.00 95.12 213 GLN A O 1
ATOM 1733 N N . SER A 1 214 ? -26.371 5.978 22.904 1.00 96.38 214 SER A N 1
ATOM 1734 C CA . SER A 1 214 ? -26.327 7.382 22.470 1.00 96.38 214 SER A CA 1
ATOM 1735 C C . SER A 1 214 ? -25.237 7.627 21.423 1.00 96.38 214 SER A C 1
ATOM 1737 O O . SER A 1 214 ? -25.502 8.245 20.396 1.00 96.38 214 SER A O 1
ATOM 1739 N N . ILE A 1 215 ? -24.043 7.066 21.627 1.00 97.81 215 ILE A N 1
ATOM 1740 C CA . ILE A 1 215 ? -22.927 7.158 20.678 1.00 97.81 215 ILE A CA 1
ATOM 1741 C C . ILE A 1 215 ? -23.272 6.420 19.383 1.00 97.81 215 ILE A C 1
ATOM 1743 O O . ILE A 1 215 ? -23.075 6.960 18.298 1.00 97.81 215 ILE A O 1
ATOM 1747 N N . LEU A 1 216 ? -23.849 5.217 19.468 1.00 97.62 216 LEU A N 1
ATOM 1748 C CA . LEU A 1 216 ? -24.282 4.481 18.274 1.00 97.62 216 LEU A CA 1
ATOM 1749 C C . LEU A 1 216 ? -25.337 5.259 17.467 1.00 97.62 216 LEU A C 1
ATOM 1751 O O . LEU A 1 216 ? -25.306 5.248 16.237 1.00 97.62 216 LEU A O 1
ATOM 1755 N N . GLN A 1 217 ? -26.258 5.963 18.133 1.00 97.38 217 GLN A N 1
ATOM 1756 C CA . GLN A 1 217 ? -27.251 6.808 17.460 1.00 97.38 217 GLN A CA 1
ATOM 1757 C C . GLN A 1 217 ? -26.609 7.996 16.734 1.00 97.38 217 GLN A C 1
ATOM 1759 O O . GLN A 1 217 ? -27.027 8.316 15.616 1.00 97.38 217 GLN A O 1
ATOM 1764 N N . ASP A 1 218 ? -25.593 8.619 17.333 1.00 97.12 218 ASP A N 1
ATOM 1765 C CA . ASP A 1 218 ? -24.829 9.700 16.704 1.00 97.12 218 ASP A CA 1
ATOM 1766 C C . ASP A 1 218 ? -24.060 9.192 15.476 1.00 97.12 218 ASP A C 1
ATOM 1768 O O . ASP A 1 218 ? -24.176 9.758 14.383 1.00 97.12 218 ASP A O 1
ATOM 1772 N N . LEU A 1 219 ? -23.350 8.067 15.621 1.00 97.19 219 LEU A N 1
ATOM 1773 C CA . LEU A 1 219 ? -22.624 7.400 14.532 1.00 97.19 219 LEU A CA 1
ATOM 1774 C C . LEU A 1 219 ? -23.564 6.970 13.394 1.00 97.19 219 LEU A C 1
ATOM 1776 O O . LEU A 1 219 ? -23.226 7.093 12.215 1.00 97.19 219 LEU A O 1
ATOM 1780 N N . GLY A 1 220 ? -24.787 6.548 13.728 1.00 95.88 220 GLY A N 1
ATOM 1781 C CA . GLY A 1 220 ? -25.852 6.225 12.774 1.00 95.88 220 GLY A CA 1
ATOM 1782 C C . GLY A 1 220 ? -26.301 7.406 11.900 1.00 95.88 220 GLY A C 1
ATOM 1783 O O . GLY A 1 220 ? -26.959 7.195 10.877 1.00 95.88 220 GLY A O 1
ATOM 1784 N N . ARG A 1 221 ? -25.920 8.642 12.253 1.00 95.38 221 ARG A N 1
ATOM 1785 C CA . ARG A 1 221 ? -26.285 9.889 11.555 1.00 95.38 221 ARG A CA 1
ATOM 1786 C C . ARG A 1 221 ? -25.091 10.619 10.928 1.00 95.38 221 ARG A C 1
ATOM 1788 O O . ARG A 1 221 ? -25.285 11.648 10.281 1.00 95.38 221 ARG A O 1
ATOM 1795 N N . THR A 1 222 ? -23.870 10.104 11.066 1.00 93.19 222 THR A N 1
ATOM 1796 C CA . THR A 1 222 ? -22.653 10.727 10.524 1.00 93.19 222 THR A CA 1
ATOM 1797 C C . THR A 1 222 ? -22.673 10.824 8.991 1.00 93.19 222 THR A C 1
ATOM 1799 O O . THR A 1 222 ? -23.030 9.870 8.304 1.00 93.19 222 THR A O 1
ATOM 1802 N N . ALA A 1 223 ? -22.244 11.964 8.432 1.00 88.94 223 ALA A N 1
ATOM 1803 C CA . ALA A 1 223 ? -22.239 12.190 6.977 1.00 88.94 223 ALA A CA 1
ATOM 1804 C C . ALA A 1 223 ? -20.935 12.773 6.399 1.00 88.94 223 ALA A C 1
ATOM 1806 O O . ALA A 1 223 ? -20.669 12.576 5.218 1.00 88.94 223 ALA A O 1
ATOM 1807 N N . LYS A 1 224 ? -20.122 13.483 7.193 1.00 89.88 224 LYS A N 1
ATOM 1808 C CA . LYS A 1 224 ? -18.974 14.279 6.706 1.00 89.88 224 LYS A CA 1
ATOM 1809 C C . LYS A 1 224 ? -17.601 13.659 7.004 1.00 89.88 224 LYS A C 1
ATOM 1811 O O . LYS A 1 224 ? -16.622 14.380 7.110 1.00 89.88 224 LYS A O 1
ATOM 1816 N N . ILE A 1 225 ? -17.532 12.338 7.150 1.00 91.69 225 ILE A N 1
ATOM 1817 C CA . ILE A 1 225 ? -16.305 11.613 7.519 1.00 91.69 225 ILE A CA 1
ATOM 1818 C C . ILE A 1 225 ? -15.985 10.582 6.431 1.00 91.69 225 ILE A C 1
ATOM 1820 O O . ILE A 1 225 ? -16.901 10.041 5.795 1.00 91.69 225 ILE A O 1
ATOM 1824 N N . LYS A 1 226 ? -14.696 10.294 6.200 1.00 88.94 226 LYS A N 1
ATOM 1825 C CA . LYS A 1 226 ? -14.280 9.164 5.351 1.00 88.94 226 LYS A CA 1
ATOM 1826 C C . LYS A 1 226 ? -15.002 7.899 5.839 1.00 88.94 226 LYS A C 1
ATOM 1828 O O . LYS A 1 226 ? -15.207 7.711 7.029 1.00 88.94 226 LYS A O 1
ATOM 1833 N N . ASN A 1 227 ? -15.479 7.061 4.920 1.00 91.75 227 ASN A N 1
ATOM 1834 C CA . ASN A 1 227 ? -16.233 5.848 5.261 1.00 91.75 227 ASN A CA 1
ATOM 1835 C C . ASN A 1 227 ? -17.528 6.060 6.089 1.00 91.75 227 ASN A C 1
ATOM 1837 O O . ASN A 1 227 ? -18.071 5.080 6.602 1.00 91.75 227 ASN A O 1
ATOM 1841 N N . ALA A 1 228 ? -18.105 7.273 6.152 1.00 95.69 228 ALA A N 1
ATOM 1842 C CA . ALA A 1 228 ? -19.339 7.546 6.909 1.00 95.69 228 ALA A CA 1
ATOM 1843 C C . ALA A 1 228 ? -20.492 6.577 6.588 1.00 95.69 228 ALA A C 1
ATOM 1845 O O . ALA A 1 228 ? -21.244 6.181 7.475 1.00 95.69 228 ALA A O 1
ATOM 1846 N N . SER A 1 229 ? -20.625 6.133 5.332 1.00 96.44 229 SER A N 1
ATOM 1847 C CA . SER A 1 229 ? -21.636 5.130 4.975 1.00 96.44 229 SER A CA 1
ATOM 1848 C C . SER A 1 229 ? -21.432 3.798 5.703 1.00 96.44 229 SER A C 1
ATOM 1850 O O . SER A 1 229 ? -22.403 3.237 6.201 1.00 96.44 229 SER A O 1
ATOM 1852 N N . LYS A 1 230 ? -20.189 3.305 5.792 1.00 95.81 230 LYS A N 1
ATOM 1853 C CA . LYS A 1 230 ? -19.865 2.057 6.500 1.00 95.81 230 LYS A CA 1
ATOM 1854 C C . LYS A 1 230 ? -20.111 2.201 8.001 1.00 95.81 230 LYS A C 1
ATOM 1856 O O . LYS A 1 230 ? -20.721 1.320 8.592 1.00 95.81 230 LYS A O 1
ATOM 1861 N N . ILE A 1 231 ? -19.716 3.337 8.582 1.00 97.69 231 ILE A N 1
ATOM 1862 C CA . ILE A 1 231 ? -19.937 3.658 10.002 1.00 97.69 231 ILE A CA 1
ATOM 1863 C C . ILE A 1 231 ? -21.433 3.646 10.334 1.00 97.69 231 ILE A C 1
ATOM 1865 O O . ILE A 1 231 ? -21.846 2.966 11.270 1.00 97.69 231 ILE A O 1
ATOM 1869 N N . ARG A 1 232 ? -22.266 4.322 9.530 1.00 98.00 232 ARG A N 1
ATOM 1870 C CA . ARG A 1 232 ? -23.723 4.333 9.737 1.00 98.00 232 ARG A CA 1
ATOM 1871 C C . ARG A 1 232 ? -24.338 2.941 9.653 1.00 98.00 232 ARG A C 1
ATOM 1873 O O . ARG A 1 232 ? -25.215 2.619 10.450 1.00 98.00 232 ARG A O 1
ATOM 1880 N N . VAL A 1 233 ? -23.924 2.141 8.670 1.00 97.75 233 VAL A N 1
ATOM 1881 C CA . VAL A 1 233 ? -24.431 0.771 8.506 1.00 97.75 233 VAL A CA 1
ATOM 1882 C C . VAL A 1 233 ? -24.070 -0.072 9.727 1.00 97.75 233 VAL A C 1
ATOM 1884 O O . VAL A 1 233 ? -24.966 -0.664 10.321 1.00 97.75 233 VAL A O 1
ATOM 1887 N N . ALA A 1 234 ? -22.802 -0.050 10.150 1.00 97.38 234 ALA A N 1
ATOM 1888 C CA . ALA A 1 234 ? -22.343 -0.784 11.326 1.00 97.38 234 ALA A CA 1
ATOM 1889 C C . ALA A 1 234 ? -23.095 -0.361 12.596 1.00 97.38 234 ALA A C 1
ATOM 1891 O O . ALA A 1 234 ? -23.659 -1.208 13.279 1.00 97.38 234 ALA A O 1
ATOM 1892 N N . ALA A 1 235 ? -23.204 0.943 12.865 1.00 97.81 235 ALA A N 1
ATOM 1893 C CA . ALA A 1 235 ? -23.854 1.441 14.077 1.00 97.81 235 ALA A CA 1
ATOM 1894 C C . ALA A 1 235 ? -25.336 1.039 14.158 1.00 97.81 235 ALA A C 1
ATOM 1896 O O . ALA A 1 235 ? -25.816 0.616 15.211 1.00 97.81 235 ALA A O 1
ATOM 1897 N N . ASN A 1 236 ? -26.068 1.137 13.043 1.00 97.50 236 ASN A N 1
ATOM 1898 C CA . ASN A 1 236 ? -27.478 0.749 12.999 1.00 97.50 236 ASN A CA 1
ATOM 1899 C C . ASN A 1 236 ? -27.670 -0.766 13.155 1.00 97.50 236 ASN A C 1
ATOM 1901 O O . ASN A 1 236 ? -28.625 -1.185 13.814 1.00 97.50 236 ASN A O 1
ATOM 1905 N N . GLU A 1 237 ? -26.770 -1.578 12.596 1.00 97.06 237 GLU A N 1
ATOM 1906 C CA . GLU A 1 237 ? -26.805 -3.030 12.783 1.00 97.06 237 GLU A CA 1
ATOM 1907 C C . GLU A 1 237 ? -26.490 -3.407 14.236 1.00 97.06 237 GLU A C 1
ATOM 1909 O O . GLU A 1 237 ? -27.224 -4.185 14.841 1.00 97.06 237 GLU A O 1
ATOM 1914 N N . THR A 1 238 ? -25.499 -2.771 14.861 1.00 96.44 238 THR A N 1
ATOM 1915 C CA . THR A 1 238 ? -25.192 -2.967 16.286 1.00 96.44 238 THR A CA 1
ATOM 1916 C C . THR A 1 238 ? -26.374 -2.586 17.183 1.00 96.44 238 THR A C 1
ATOM 1918 O O . THR A 1 238 ? -26.742 -3.350 18.074 1.00 96.44 238 THR A O 1
ATOM 1921 N N . ILE A 1 239 ? -27.055 -1.461 16.917 1.00 96.19 239 ILE A N 1
ATOM 1922 C CA . ILE A 1 239 ? -28.293 -1.087 17.633 1.00 96.19 239 ILE A CA 1
ATOM 1923 C C . ILE A 1 239 ? -29.371 -2.163 17.466 1.00 96.19 239 ILE A C 1
ATOM 1925 O O . ILE A 1 239 ? -30.094 -2.472 18.417 1.00 96.19 239 ILE A O 1
ATOM 1929 N N . ARG A 1 240 ? -29.521 -2.716 16.258 1.00 95.06 240 ARG A N 1
ATOM 1930 C CA . ARG A 1 240 ? -30.489 -3.782 15.986 1.00 95.06 240 ARG A CA 1
ATOM 1931 C C . ARG A 1 240 ? -30.161 -5.040 16.791 1.00 95.06 240 ARG A C 1
ATOM 1933 O O . ARG A 1 240 ? -31.065 -5.578 17.427 1.00 95.06 240 ARG A O 1
ATOM 1940 N N . LEU A 1 241 ? -28.898 -5.464 16.811 1.00 93.62 241 LEU A N 1
ATOM 1941 C CA . LEU A 1 241 ? -28.435 -6.609 17.599 1.00 93.62 241 LEU A CA 1
ATOM 1942 C C . LEU A 1 241 ? -28.685 -6.398 19.095 1.00 93.62 241 LEU A C 1
ATOM 1944 O O . LEU A 1 241 ? -29.218 -7.285 19.759 1.00 93.62 241 LEU A O 1
ATOM 1948 N N . LEU A 1 242 ? -28.405 -5.202 19.614 1.00 91.25 242 LEU A N 1
ATOM 1949 C CA . LEU A 1 242 ? -28.664 -4.865 21.015 1.00 91.25 242 LEU A CA 1
ATOM 1950 C C . LEU A 1 242 ? -30.139 -5.002 21.400 1.00 91.25 242 LEU A C 1
ATOM 1952 O O . LEU A 1 242 ? -30.437 -5.516 22.474 1.00 91.25 242 LEU A O 1
ATOM 1956 N N . LYS A 1 243 ? -31.064 -4.612 20.515 1.00 90.81 243 LYS A N 1
ATOM 1957 C CA . LYS A 1 243 ? -32.509 -4.806 20.735 1.00 90.81 243 LYS A CA 1
ATOM 1958 C C . LYS A 1 243 ? -32.917 -6.279 20.745 1.00 90.81 243 LYS A C 1
ATOM 1960 O O . LYS A 1 243 ? -33.883 -6.629 21.410 1.00 90.81 243 LYS A O 1
ATOM 1965 N N . MET A 1 244 ? -32.219 -7.128 19.990 1.00 90.25 244 MET A N 1
ATOM 1966 C CA . MET A 1 244 ? -32.489 -8.569 19.962 1.00 90.25 244 MET A CA 1
ATOM 1967 C C . MET A 1 244 ? -31.966 -9.276 21.216 1.00 90.25 244 MET A C 1
ATOM 1969 O O . MET A 1 244 ? -32.593 -10.223 21.679 1.00 90.25 244 MET A O 1
ATOM 1973 N N . ILE A 1 245 ? -30.828 -8.825 21.750 1.00 86.50 245 ILE A N 1
ATOM 1974 C CA . ILE A 1 245 ? -30.188 -9.412 22.937 1.00 86.50 245 ILE A CA 1
ATOM 1975 C C . ILE A 1 245 ? -30.850 -8.909 24.227 1.00 86.50 245 ILE A C 1
ATOM 1977 O O . ILE A 1 245 ? -30.989 -9.671 25.178 1.00 86.50 245 ILE A O 1
ATOM 1981 N N . ASN A 1 246 ? -31.312 -7.656 24.238 1.00 79.19 246 ASN A N 1
ATOM 1982 C CA . ASN A 1 246 ? -32.047 -7.047 25.344 1.00 79.19 246 ASN A CA 1
ATOM 1983 C C . ASN A 1 246 ? -33.467 -6.655 24.890 1.00 79.19 246 ASN A C 1
ATOM 1985 O O . ASN A 1 246 ? -33.734 -5.461 24.706 1.00 79.19 246 ASN A O 1
ATOM 1989 N N . PRO A 1 247 ? -34.374 -7.626 24.662 1.00 63.25 247 PRO A N 1
ATOM 1990 C CA . PRO A 1 247 ? -35.762 -7.320 24.349 1.00 63.25 247 PRO A CA 1
ATOM 1991 C C . PRO A 1 247 ? -36.400 -6.664 25.579 1.00 63.25 247 PRO A C 1
ATOM 1993 O O . PRO A 1 247 ? -36.520 -7.292 26.629 1.00 63.25 247 PRO A O 1
ATOM 1996 N N . GLN A 1 248 ? -36.732 -5.378 25.458 1.00 54.94 248 GLN A N 1
ATOM 1997 C CA . GLN A 1 248 ? -37.572 -4.672 26.429 1.00 54.94 248 GLN A CA 1
ATOM 1998 C C . GLN A 1 248 ? -38.998 -5.219 26.407 1.00 54.94 248 GLN A C 1
ATOM 2000 O O . GLN A 1 248 ? -39.486 -5.523 25.292 1.00 54.94 248 GLN A O 1
#

Organism: NCBI:txid1796618

Secondary structure (DSSP, 8-state):
-HHHHHHHHHHHH--THHHHHHHTT--TT-B---HHHHHHHHHHHTTSS-HHHHHHHHGGGB-GGG--HHHHHHHHHHT-SHHHHHTS---HHHHHHHTTT-THHHHHHHHHHHH-TTS-HHHHHHHIIIIITT-HHHHHHHHHSS--HHHHHHHHHHHT-S-HHHHHHHHHHHHHHHHTT---HHHHHHHHHHHTT-HHHHHHHHH-TTS-HHHHHHHTT--SSTTHHHHHHHHHHHHHHHHHHS--

Foldseek 3Di:
DVLVVVVVVCVPQDDPPPSVVLVVDDAFAQDQAALVSLVVVCVVCVVVVCQQVVLLSPLRRHAQNNDDPVNLCVCLVVVHNLQSVLLHLHPPVSLVSSCVPDVSSLLSNLLCLLPPPVRDLVVNLVSCVVRNLQDPVSLVVSLPPDDDPCNLVSLVVNCVDPRPNSVVLSVLQVLLVVLLPDLDQVVLVVLLVVCVQVPSSLQSLLQHLNHDLVSLVVLLPDDPHVCSVSSNVSSVVSVVVNCVVDVD

Radius of gyration: 25.86 Å; chains: 1; bounding box: 60×31×74 Å

Sequence (248 aa):
MLENILDDINRNLFHIDAVEKITNGYTENDLKADPKLIKKWIIALKNSGQEEQFWNAVIPIMTEDSFSEDSLDYFLSHKVGCISLAHKNLPDKWLKKLIVFDDAALYRLAVRYYTDESIPGSKFIEAAQKYIINSLNLFSYLNELYPSTKQRMLLYLGRQSSDNSVSAYAAGYLESLRLRYVDESEELQRAYQKAGDNDAILFALAENIFTPQSILQDLGRTAKIKNASKIRVAANETIRLLKMINPQ